Protein AF-A0A5Q8CGY0-F1 (afdb_monomer)

pLDDT: mean 96.52, std 2.24, range [85.88, 98.88]

Sequence (190 aa):
FYKGNGTMAVAPGAALMSPAFAQDAGEEPEIAGIYVIGDDGAPFRVGFTLSNEFSDHVTERVNYLFLAHSKLRNASFGPEILIGELPADIRGSSRIWRDGKVLWEKPFLSGEANMSHTIANLEHHHFKYSAFRQPGDVHVHMFGTATLSFADGVRTEEGDTFEIEAKDFGLPLRNPLEIEKPVKVAVKAL

Secondary structure (DSSP, 8-state):
----SSTTEE-TTSPEEEPTT-S--B--EEEEEEEEE-TTS-EEEEEEEEEEE-B-HHHHHH-GGGHHHHH-S-EEE-S--B-SPPPSSEEEEEEEEETTEEEEEEEEEESTTT-SS-HHHHHHHHHTSGGG--TT-EEEEE---S--GGGGT----TT-EEEEEETTSSSPEEEEEEEPPP----PPP-

Radius of gyration: 17.03 Å; Cα contacts (8 Å, |Δi|>4): 420; chains: 1; bounding box: 40×49×40 Å

Foldseek 3Di:
DDLDQCPQEDEFAEAWEDEQPAPAWKWFWFKKWKWAFAPVLDIDTQAIWIKTQTFRVVQCVVDVVCVNVRRNTHMYIDPDGDGDDDDQWWKKKKFKDDPNDTPDMDIWIDHVVPDPDHPVRQCCVQSVDSVNRHHGDMDIGTRGTPDMVVVVVDGDDQQMKIWMDIPSGPDIRIHGYHYDDDDDDDDDDD

Nearest PDB structures (foldseek):
  2q1d-assembly1_X  TM=8.591E-01  e=4.916E-12  Saccharolobus solfataricus P2
  3bqb-assembly1_A  TM=8.460E-01  e=9.162E-12  Saccharolobus solfataricus P2
  1wzo-assembly1_A  TM=6.980E-01  e=2.679E-08  Thermus thermophilus HB8
  1i7o-assembly3_C  TM=6.798E-01  e=1.307E-07  Escherichia coli
  5d2i-assembly2_B  TM=5.984E-01  e=3.612E-04  Pseudomonas putida

Solvent-accessible surface area (backbone atoms only — not comparable to full-atom values): 10768 Å² total; per-residue (Å²): 135,87,70,74,91,60,87,49,60,35,58,57,66,39,62,43,57,36,62,57,84,56,82,39,68,36,60,24,54,27,52,20,42,35,31,41,18,38,90,88,31,49,79,41,79,63,25,33,23,46,27,36,56,34,28,17,64,59,53,25,71,75,37,81,86,29,44,68,65,24,36,68,45,32,33,35,53,23,73,47,71,44,69,69,82,79,60,46,74,38,65,29,41,38,36,34,32,46,94,92,37,81,76,45,75,48,70,39,72,34,34,58,77,62,42,98,60,47,68,69,57,53,50,48,71,54,54,72,40,68,90,69,26,47,57,73,44,74,47,78,48,71,73,66,57,94,41,46,56,55,83,76,69,54,79,75,53,74,69,26,29,43,36,35,41,36,84,91,44,83,65,60,28,34,31,34,34,39,68,44,76,83,77,92,83,76,91,78,86,131

Structure (mmCIF, N/CA/C/O backbone):
data_AF-A0A5Q8CGY0-F1
#
_entry.id   AF-A0A5Q8CGY0-F1
#
loop_
_atom_site.group_PDB
_atom_site.id
_atom_site.type_symbol
_atom_site.label_atom_id
_atom_site.label_alt_id
_atom_site.label_comp_id
_atom_site.label_asym_id
_atom_site.label_entity_id
_atom_site.label_seq_id
_atom_site.pdbx_PDB_ins_code
_atom_site.Cartn_x
_atom_site.Cartn_y
_atom_site.Cartn_z
_atom_site.occupancy
_atom_site.B_iso_or_equiv
_atom_site.auth_seq_id
_atom_site.auth_comp_id
_atom_site.auth_asym_id
_atom_site.auth_atom_id
_atom_site.pdbx_PDB_model_num
ATOM 1 N N . PHE A 1 1 ? 10.023 -2.753 2.722 1.00 90.06 1 PHE A N 1
ATOM 2 C CA . PHE A 1 1 ? 9.998 -3.968 3.576 1.00 90.06 1 PHE A CA 1
ATOM 3 C C . PHE A 1 1 ? 9.196 -5.050 2.852 1.00 90.06 1 PHE A C 1
ATOM 5 O O . PHE A 1 1 ? 8.658 -4.760 1.793 1.00 90.06 1 PHE A O 1
ATOM 12 N N . TYR A 1 2 ? 9.137 -6.287 3.359 1.00 92.94 2 TYR A N 1
ATOM 13 C CA . TYR A 1 2 ? 8.275 -7.330 2.785 1.00 92.94 2 TYR A CA 1
ATOM 14 C C . TYR A 1 2 ? 6.937 -7.354 3.527 1.00 92.94 2 TYR A C 1
ATOM 16 O O . TYR A 1 2 ? 6.922 -7.635 4.723 1.00 92.94 2 TYR A O 1
ATOM 24 N N . LYS A 1 3 ? 5.839 -7.034 2.832 1.00 92.38 3 LYS A N 1
ATOM 25 C CA . LYS A 1 3 ? 4.487 -7.032 3.414 1.00 92.38 3 LYS A CA 1
ATOM 26 C C . LYS A 1 3 ? 3.956 -8.453 3.590 1.00 92.38 3 LYS A C 1
ATOM 28 O O . LYS A 1 3 ? 3.432 -8.781 4.644 1.00 92.38 3 LYS A O 1
ATOM 33 N N . GLY A 1 4 ? 4.112 -9.305 2.577 1.00 92.56 4 GLY A N 1
ATOM 34 C CA . GLY A 1 4 ? 3.614 -10.676 2.607 1.00 92.56 4 GLY A CA 1
ATOM 35 C C . GLY A 1 4 ? 3.617 -11.344 1.236 1.00 92.56 4 GLY A C 1
ATOM 36 O O . GLY A 1 4 ? 4.079 -10.779 0.249 1.00 92.56 4 GLY A O 1
ATOM 37 N N . ASN A 1 5 ? 3.070 -12.555 1.187 1.00 92.69 5 ASN A N 1
ATOM 38 C CA . ASN A 1 5 ? 3.022 -13.433 0.010 1.00 92.69 5 ASN A CA 1
ATOM 39 C C . ASN A 1 5 ? 1.687 -13.350 -0.756 1.00 92.69 5 ASN A C 1
ATOM 41 O O . ASN A 1 5 ? 1.322 -14.280 -1.466 1.00 92.69 5 ASN A O 1
ATOM 45 N N . GLY A 1 6 ? 0.926 -12.271 -0.559 1.00 92.94 6 GLY A N 1
ATOM 46 C CA . GLY A 1 6 ? -0.370 -12.056 -1.205 1.00 92.94 6 GLY A CA 1
ATOM 47 C C . GLY A 1 6 ? -1.581 -12.640 -0.471 1.00 92.94 6 GLY A C 1
ATOM 48 O O . GLY A 1 6 ? -2.691 -12.198 -0.741 1.00 92.94 6 GLY A O 1
ATOM 49 N N . THR A 1 7 ? -1.423 -13.531 0.520 1.00 94.69 7 THR A N 1
ATOM 50 C CA . THR A 1 7 ? -2.585 -14.082 1.261 1.00 94.69 7 THR A CA 1
ATOM 51 C C . THR A 1 7 ? -3.302 -13.054 2.138 1.00 94.69 7 THR A C 1
ATOM 53 O O . THR A 1 7 ? -4.395 -13.322 2.623 1.00 94.69 7 THR A O 1
ATOM 56 N N . MET A 1 8 ? -2.677 -11.897 2.364 1.00 94.06 8 MET A N 1
ATOM 57 C CA . MET A 1 8 ? -3.226 -10.769 3.124 1.00 94.06 8 MET A CA 1
ATOM 58 C C . MET A 1 8 ? -3.781 -9.660 2.211 1.00 94.06 8 MET A C 1
ATOM 60 O O . MET A 1 8 ? -4.161 -8.595 2.698 1.00 94.06 8 MET A O 1
ATOM 64 N N . ALA A 1 9 ? -3.797 -9.876 0.890 1.00 96.62 9 ALA A N 1
ATOM 65 C CA . ALA A 1 9 ? -4.410 -8.947 -0.049 1.00 96.62 9 ALA A CA 1
ATOM 66 C C . ALA A 1 9 ? -5.939 -9.007 0.068 1.00 96.62 9 ALA A C 1
ATOM 68 O O . ALA A 1 9 ? -6.539 -10.082 0.080 1.00 96.62 9 ALA A O 1
ATOM 69 N N . VAL A 1 10 ? -6.565 -7.839 0.134 1.00 97.81 10 VAL A N 1
ATOM 70 C CA . VAL A 1 10 ? -8.007 -7.652 0.271 1.00 97.81 10 VAL A CA 1
ATOM 71 C C . VAL A 1 10 ? -8.522 -6.923 -0.956 1.00 97.81 10 VAL A C 1
ATOM 73 O O . VAL A 1 10 ? -7.902 -5.979 -1.441 1.00 97.81 10 VAL A O 1
ATOM 76 N N . ALA A 1 11 ? -9.669 -7.366 -1.462 1.00 97.81 11 ALA A N 1
ATOM 77 C CA . ALA A 1 11 ? -10.310 -6.719 -2.594 1.00 97.81 11 ALA A CA 1
ATOM 78 C C . ALA A 1 11 ? -10.819 -5.310 -2.221 1.00 97.81 11 ALA A C 1
ATOM 80 O O . ALA A 1 11 ? -11.291 -5.103 -1.099 1.00 97.81 11 ALA A O 1
ATOM 81 N N . PRO A 1 12 ? -10.825 -4.354 -3.162 1.00 98.31 12 PRO A N 1
ATOM 82 C CA . PRO A 1 12 ? -11.567 -3.108 -3.009 1.00 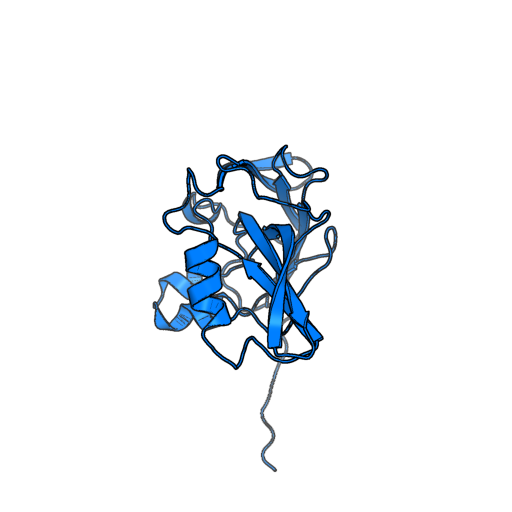98.31 12 PRO A CA 1
ATOM 83 C C . PRO A 1 12 ? -13.020 -3.373 -2.587 1.00 98.31 12 PRO A C 1
ATOM 85 O O . PRO A 1 12 ? -13.704 -4.225 -3.152 1.00 98.31 12 PRO A O 1
ATOM 88 N N . GLY A 1 13 ? -13.485 -2.650 -1.576 1.00 98.12 13 GLY A N 1
ATOM 89 C CA . GLY A 1 13 ? -14.812 -2.773 -0.974 1.00 98.12 13 GLY A CA 1
ATOM 90 C C . GLY A 1 13 ? -14.925 -3.840 0.118 1.00 98.12 13 GLY A C 1
ATOM 91 O O . GLY A 1 13 ? -15.872 -3.786 0.899 1.00 98.12 13 GLY A O 1
ATOM 92 N N . ALA A 1 14 ? -13.979 -4.778 0.216 1.00 98.31 14 ALA A N 1
ATOM 93 C CA . ALA A 1 14 ? -13.955 -5.780 1.281 1.00 98.31 14 ALA A CA 1
ATOM 94 C C . ALA A 1 14 ? -13.246 -5.257 2.540 1.00 98.31 14 ALA A C 1
ATOM 96 O O . ALA A 1 14 ? -12.432 -4.333 2.471 1.00 98.31 14 ALA A O 1
ATOM 97 N N . ALA A 1 15 ? -13.554 -5.844 3.696 1.00 97.88 15 ALA A N 1
ATOM 98 C CA . ALA A 1 15 ? -13.034 -5.380 4.975 1.00 97.88 15 ALA A CA 1
ATOM 99 C C . ALA A 1 15 ? -11.521 -5.599 5.131 1.00 97.88 15 ALA A C 1
ATOM 101 O O . ALA A 1 15 ? -10.993 -6.685 4.876 1.00 97.88 15 ALA A O 1
ATOM 102 N N . LEU A 1 16 ? -10.825 -4.562 5.600 1.00 97.81 16 LEU A N 1
ATOM 103 C CA . LEU A 1 16 ? -9.488 -4.691 6.165 1.00 97.81 16 LEU A CA 1
ATOM 104 C C . LEU A 1 16 ? -9.632 -5.200 7.600 1.00 97.81 16 LEU A C 1
ATOM 106 O O . LEU A 1 16 ? -10.207 -4.521 8.447 1.00 97.81 16 LEU A O 1
ATOM 110 N N . MET A 1 17 ? -9.110 -6.399 7.858 1.00 96.94 17 MET A N 1
ATOM 111 C CA . MET A 1 17 ? -9.159 -7.023 9.177 1.00 96.94 17 MET A CA 1
ATOM 112 C C . MET A 1 17 ? -7.976 -6.557 10.026 1.00 96.94 17 MET A C 1
ATOM 114 O O . MET A 1 17 ? -6.816 -6.795 9.677 1.00 96.94 17 MET A O 1
ATOM 118 N N . SER A 1 18 ? -8.266 -5.916 11.155 1.00 96.12 18 SER A N 1
ATOM 119 C CA . SER A 1 18 ? -7.273 -5.589 12.174 1.00 96.12 18 SER A CA 1
ATOM 120 C C . SER A 1 18 ? -7.091 -6.748 13.151 1.00 96.12 18 SER A C 1
ATOM 122 O O . SER A 1 18 ? -8.085 -7.206 13.724 1.00 96.12 18 SER A O 1
ATOM 124 N N . PRO A 1 19 ? -5.853 -7.212 13.405 1.00 95.38 19 PRO A N 1
ATOM 125 C CA . PRO A 1 19 ? -5.600 -8.193 14.451 1.00 95.38 19 PRO A CA 1
ATOM 126 C C . PRO A 1 19 ? -6.116 -7.707 15.809 1.00 95.38 19 PRO A C 1
ATOM 128 O O . PRO A 1 19 ? -5.890 -6.564 16.196 1.00 95.38 19 PRO A O 1
ATOM 131 N N . ALA A 1 20 ? -6.727 -8.598 16.592 1.00 95.25 20 ALA A N 1
ATOM 132 C CA . ALA A 1 20 ? -7.367 -8.242 17.867 1.00 95.25 20 ALA A CA 1
ATOM 133 C C . ALA A 1 20 ? -6.427 -7.601 18.914 1.00 95.25 20 ALA A C 1
ATOM 135 O O . ALA A 1 20 ? -6.882 -6.988 19.877 1.00 95.25 20 ALA A O 1
ATOM 136 N N . PHE A 1 21 ? -5.117 -7.815 18.771 1.00 93.94 21 PHE A N 1
ATOM 137 C CA . PHE A 1 21 ? -4.081 -7.274 19.653 1.00 93.94 21 PHE A CA 1
ATOM 138 C C . PHE A 1 21 ? -3.424 -5.998 19.107 1.00 93.94 21 PHE A C 1
ATOM 140 O O . PHE A 1 21 ? -2.555 -5.444 19.782 1.00 93.94 21 PHE A O 1
ATOM 147 N N . ALA A 1 22 ? -3.772 -5.571 17.889 1.00 95.25 22 ALA A N 1
ATOM 148 C CA . ALA A 1 22 ? -3.219 -4.365 17.293 1.00 95.25 22 ALA A CA 1
ATOM 149 C C . ALA A 1 22 ? -3.614 -3.143 18.130 1.00 95.25 22 ALA A C 1
ATOM 151 O O . ALA A 1 22 ? -4.728 -3.050 18.650 1.00 95.25 22 ALA A O 1
ATOM 152 N N . GLN A 1 23 ? -2.677 -2.213 18.283 1.00 94.44 23 GLN A N 1
ATOM 153 C CA . GLN A 1 23 ? -2.900 -0.984 19.049 1.00 94.44 23 GLN A CA 1
ATOM 154 C C . GLN A 1 23 ? -3.385 0.169 18.169 1.00 94.44 23 GLN A C 1
ATOM 156 O O . GLN A 1 23 ? -3.854 1.183 18.686 1.00 94.44 23 GLN A O 1
ATOM 161 N N . ASP A 1 24 ? -3.278 -0.007 16.857 1.00 94.50 24 ASP A N 1
ATOM 162 C CA . ASP A 1 24 ? -3.682 0.935 15.832 1.00 94.50 24 ASP A CA 1
ATOM 163 C C . ASP A 1 24 ? -4.036 0.196 14.532 1.00 94.50 24 ASP A C 1
ATOM 165 O O . ASP A 1 24 ? -3.641 -0.955 14.316 1.00 94.50 24 ASP A O 1
ATOM 169 N N . ALA A 1 25 ? -4.821 0.876 13.706 1.00 93.88 25 ALA A N 1
ATOM 170 C CA . ALA A 1 25 ? -5.415 0.398 12.471 1.00 93.88 25 ALA A CA 1
ATOM 171 C C . ALA A 1 25 ? -5.474 1.570 11.475 1.00 93.88 25 ALA A C 1
ATOM 173 O O . ALA A 1 25 ? -6.552 1.974 11.042 1.00 93.88 25 ALA A O 1
ATOM 174 N N . GLY A 1 26 ? -4.324 2.175 11.191 1.00 93.38 26 GLY A N 1
ATOM 175 C CA . GLY A 1 26 ? -4.224 3.357 10.342 1.00 93.38 26 GLY A CA 1
ATOM 176 C C . GLY A 1 26 ? -4.059 3.019 8.863 1.00 93.38 26 GLY A C 1
ATOM 177 O O . GLY A 1 26 ? -3.498 1.983 8.495 1.00 93.38 26 GLY A O 1
ATOM 178 N N . GLU A 1 27 ? -4.540 3.921 8.018 1.00 95.62 27 GLU A N 1
ATOM 179 C CA . GLU A 1 27 ? -4.361 3.890 6.573 1.00 95.62 27 GLU A CA 1
ATOM 180 C C . GLU A 1 27 ? -3.053 4.550 6.135 1.00 95.62 27 GLU A C 1
ATOM 182 O O . GLU A 1 27 ? -2.616 5.551 6.703 1.00 95.62 27 GLU A O 1
ATOM 187 N N . GLU A 1 28 ? -2.475 4.017 5.064 1.00 96.31 28 GLU A N 1
ATOM 188 C CA . GLU A 1 28 ? -1.331 4.604 4.370 1.00 96.31 28 GLU A CA 1
ATOM 189 C C . GLU A 1 28 ? -1.680 4.689 2.872 1.00 96.31 28 GLU A C 1
ATOM 191 O O . GLU A 1 28 ? -1.541 3.698 2.149 1.00 96.31 28 GLU A O 1
ATOM 196 N N . PRO A 1 29 ? -2.232 5.828 2.398 1.00 96.81 29 PRO A N 1
ATOM 197 C CA . PRO A 1 29 ? -2.536 6.073 0.992 1.00 96.81 29 PRO A CA 1
ATOM 198 C C . PRO A 1 29 ? -1.284 6.122 0.129 1.00 96.81 29 PRO A C 1
ATOM 200 O O . PRO A 1 29 ? -0.417 6.975 0.315 1.00 96.81 29 PRO A O 1
ATOM 203 N N . GLU A 1 30 ? -1.230 5.254 -0.875 1.00 96.12 30 GLU A N 1
ATOM 204 C CA . GLU A 1 30 ? -0.069 5.127 -1.746 1.00 96.12 30 GLU A CA 1
ATOM 205 C C . GLU A 1 30 ? -0.441 4.859 -3.204 1.00 96.12 30 GLU A C 1
ATOM 207 O O . GLU A 1 30 ? -1.561 4.461 -3.534 1.00 96.12 30 GLU A O 1
ATOM 212 N N . ILE A 1 31 ? 0.558 5.027 -4.071 1.00 98.25 31 ILE A N 1
ATOM 213 C CA . ILE A 1 31 ? 0.582 4.393 -5.386 1.00 98.25 31 ILE A CA 1
ATOM 214 C C . ILE A 1 31 ? 1.393 3.105 -5.278 1.00 98.25 31 ILE A C 1
ATOM 216 O O . ILE A 1 31 ? 2.486 3.102 -4.708 1.00 98.25 31 ILE A O 1
ATOM 220 N N . ALA A 1 32 ? 0.887 2.035 -5.884 1.00 98.44 32 ALA A N 1
ATOM 221 C CA . ALA A 1 32 ? 1.613 0.788 -6.047 1.00 98.44 32 ALA A CA 1
ATOM 222 C C . ALA A 1 32 ? 1.832 0.454 -7.525 1.00 98.44 32 ALA A C 1
ATOM 224 O O . ALA A 1 32 ? 0.942 0.632 -8.357 1.00 98.44 32 ALA A O 1
ATOM 225 N N . GLY A 1 33 ? 3.010 -0.075 -7.852 1.00 98.56 33 GLY A N 1
ATOM 226 C CA . GLY A 1 33 ? 3.269 -0.713 -9.141 1.00 98.56 33 GLY A CA 1
ATOM 227 C C . GLY A 1 33 ? 2.829 -2.178 -9.139 1.00 98.56 33 GLY A C 1
ATOM 228 O O . GLY A 1 33 ? 3.039 -2.885 -8.151 1.00 98.56 33 GLY A O 1
ATOM 229 N N . ILE A 1 34 ? 2.261 -2.638 -10.253 1.00 98.69 34 ILE A N 1
ATOM 230 C CA . ILE A 1 34 ? 1.885 -4.035 -10.494 1.00 98.69 34 ILE A CA 1
ATOM 231 C C . ILE A 1 34 ? 2.851 -4.639 -11.505 1.00 98.69 34 ILE A C 1
ATOM 233 O O . ILE A 1 34 ? 3.048 -4.079 -12.586 1.00 98.69 34 ILE A O 1
ATOM 237 N N . TYR A 1 35 ? 3.426 -5.792 -11.174 1.00 98.69 35 TYR A N 1
ATOM 238 C CA . TYR A 1 35 ? 4.423 -6.459 -12.006 1.00 98.69 35 TYR A CA 1
ATOM 239 C C . TYR A 1 35 ? 4.136 -7.949 -12.133 1.00 98.69 35 TYR A C 1
ATOM 241 O O . TYR A 1 35 ? 3.633 -8.565 -11.196 1.00 98.69 35 TYR A O 1
ATOM 249 N N . VAL A 1 36 ? 4.525 -8.526 -13.266 1.00 98.69 36 VAL A N 1
ATOM 250 C CA . VAL A 1 36 ? 4.560 -9.973 -13.502 1.00 98.69 36 VAL A CA 1
ATOM 251 C C . VAL A 1 36 ? 5.989 -10.363 -13.845 1.00 98.69 36 VAL A C 1
ATOM 253 O O . VAL A 1 36 ? 6.652 -9.663 -14.611 1.00 98.69 36 VAL A O 1
ATOM 256 N N . ILE A 1 37 ? 6.474 -11.467 -13.288 1.00 98.75 37 ILE A N 1
ATOM 257 C CA . ILE A 1 37 ? 7.789 -12.007 -13.623 1.00 98.75 37 ILE A CA 1
ATOM 258 C C . ILE A 1 37 ? 7.654 -13.034 -14.748 1.00 98.75 37 ILE A C 1
ATOM 260 O O . ILE A 1 37 ? 6.920 -14.014 -14.616 1.00 98.75 37 ILE A O 1
ATOM 264 N N . GLY A 1 38 ? 8.368 -12.813 -15.852 1.00 98.56 38 GLY A N 1
ATOM 265 C CA . GLY A 1 38 ? 8.389 -13.727 -16.992 1.00 98.56 38 GLY A CA 1
ATOM 266 C C . GLY A 1 38 ? 9.141 -15.030 -16.720 1.00 98.56 38 GLY A C 1
ATOM 267 O O . GLY A 1 38 ? 9.862 -15.165 -15.731 1.00 98.56 38 GLY A O 1
ATOM 268 N N . ASP A 1 39 ? 9.011 -15.981 -17.646 1.00 98.31 39 ASP A N 1
ATOM 269 C CA . ASP A 1 39 ? 9.640 -17.308 -17.555 1.00 98.31 39 ASP A CA 1
ATOM 270 C C . ASP A 1 39 ? 11.178 -17.261 -17.472 1.00 98.31 39 ASP A C 1
ATOM 272 O O . ASP A 1 39 ? 11.812 -18.177 -16.951 1.00 98.31 39 ASP A O 1
ATOM 276 N N . ASP A 1 40 ? 11.785 -16.176 -17.955 1.00 97.88 40 ASP A N 1
ATOM 277 C CA . ASP A 1 40 ? 13.223 -15.899 -17.904 1.00 97.88 40 ASP A CA 1
ATOM 278 C C . ASP A 1 40 ? 13.660 -15.111 -16.650 1.00 97.88 40 ASP A C 1
ATOM 280 O O . ASP A 1 40 ? 14.840 -14.783 -16.491 1.00 97.88 40 ASP A O 1
ATOM 284 N N . GLY A 1 41 ? 12.725 -14.806 -15.745 1.00 98.31 41 GLY A N 1
ATOM 285 C CA . GLY A 1 41 ? 12.956 -14.005 -14.545 1.00 98.31 41 GLY A CA 1
ATOM 286 C C . GLY A 1 41 ? 12.978 -12.491 -14.788 1.00 98.31 41 GLY A C 1
ATOM 287 O O . GLY A 1 41 ? 13.355 -11.741 -13.881 1.00 98.31 41 GLY A O 1
ATOM 288 N N . ALA A 1 42 ? 12.616 -12.006 -15.981 1.00 98.50 42 ALA A N 1
ATOM 289 C CA . ALA A 1 42 ? 12.503 -10.575 -16.240 1.00 98.50 42 ALA A CA 1
ATOM 290 C C . ALA A 1 42 ? 11.234 -9.992 -15.578 1.00 98.50 42 ALA A C 1
ATOM 292 O O . ALA A 1 42 ? 10.147 -10.548 -15.748 1.00 98.50 42 ALA A O 1
ATOM 293 N N . PRO A 1 43 ? 11.331 -8.877 -14.827 1.00 98.56 43 PRO A N 1
ATOM 294 C CA . PRO A 1 43 ? 10.158 -8.187 -14.304 1.00 98.56 43 PRO A CA 1
ATOM 295 C C . PRO A 1 43 ? 9.498 -7.329 -15.391 1.00 98.56 43 PRO A C 1
ATOM 297 O O . PRO A 1 43 ? 10.146 -6.491 -16.015 1.00 98.56 43 PRO A O 1
ATOM 300 N N . PHE A 1 44 ? 8.189 -7.491 -15.569 1.00 98.50 44 PHE A N 1
ATOM 301 C CA . PHE A 1 44 ? 7.367 -6.685 -16.468 1.00 98.50 44 PHE A CA 1
ATOM 302 C C . PHE A 1 44 ? 6.388 -5.852 -15.656 1.00 98.50 44 PHE A C 1
ATOM 304 O O . PHE A 1 44 ? 5.542 -6.401 -14.950 1.00 98.50 44 PHE A O 1
ATOM 311 N N . ARG A 1 45 ? 6.472 -4.525 -15.768 1.00 98.62 45 ARG A N 1
ATOM 312 C CA . ARG A 1 45 ? 5.478 -3.628 -15.175 1.00 98.62 45 ARG A CA 1
ATOM 313 C C . ARG A 1 45 ? 4.197 -3.667 -16.004 1.00 98.62 45 ARG A C 1
ATOM 315 O O . ARG A 1 45 ? 4.208 -3.320 -17.180 1.00 98.62 45 ARG A O 1
ATOM 322 N N . VAL A 1 46 ? 3.101 -4.072 -15.373 1.00 98.50 46 VAL A N 1
ATOM 323 C CA . VAL A 1 46 ? 1.754 -4.042 -15.956 1.00 98.50 46 VAL A CA 1
ATOM 324 C C . VAL A 1 46 ? 1.196 -2.622 -15.905 1.00 98.50 46 VAL A C 1
ATOM 326 O O . VAL A 1 46 ? 0.627 -2.143 -16.881 1.00 98.50 46 VAL A O 1
ATOM 329 N N . GLY A 1 47 ? 1.380 -1.939 -14.776 1.00 98.62 47 GLY A N 1
ATOM 330 C CA . GLY A 1 47 ? 0.857 -0.597 -14.559 1.00 98.62 47 GLY A CA 1
ATOM 331 C C . GLY A 1 47 ? 0.904 -0.195 -13.092 1.00 98.62 47 GLY A C 1
ATOM 332 O O . GLY A 1 47 ? 1.675 -0.754 -12.309 1.00 98.62 47 GLY A O 1
ATOM 333 N N . PHE A 1 48 ? 0.058 0.762 -12.730 1.00 98.88 48 PHE A N 1
ATOM 334 C CA . PHE A 1 48 ? 0.001 1.360 -11.400 1.00 98.88 48 PHE A CA 1
ATOM 335 C C . PHE A 1 48 ? -1.417 1.363 -10.848 1.00 98.88 48 PHE A C 1
ATOM 337 O O . PHE A 1 48 ? -2.381 1.366 -11.604 1.00 98.88 48 PHE A O 1
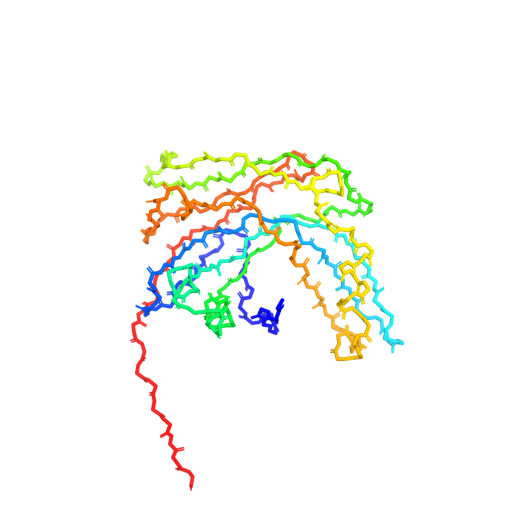ATOM 344 N N . THR A 1 49 ? -1.559 1.406 -9.532 1.00 98.75 49 THR A N 1
ATOM 345 C CA . THR A 1 49 ? -2.860 1.451 -8.860 1.00 98.75 49 THR A CA 1
ATOM 346 C C . THR A 1 49 ? -2.793 2.292 -7.592 1.00 98.75 49 THR A C 1
ATOM 348 O O . THR A 1 49 ? -1.720 2.451 -7.011 1.00 98.75 49 THR A O 1
ATOM 351 N N . LEU A 1 50 ? -3.948 2.768 -7.121 1.00 98.69 50 LEU A N 1
ATOM 352 C CA . LEU A 1 50 ? -4.103 3.184 -5.729 1.00 98.69 50 LEU A CA 1
ATOM 353 C C . LEU A 1 50 ? -3.917 1.975 -4.807 1.00 98.69 50 LEU A C 1
ATOM 355 O O . LEU A 1 50 ? -4.286 0.847 -5.163 1.00 98.69 50 LEU A O 1
ATOM 359 N N . SER A 1 51 ? -3.375 2.217 -3.620 1.00 98.06 51 SER A N 1
ATOM 360 C CA . SER A 1 51 ? -3.209 1.202 -2.587 1.00 98.06 51 SER A CA 1
ATOM 361 C C . SER A 1 51 ? -3.332 1.779 -1.183 1.00 98.06 51 SER A C 1
ATOM 363 O O . SER A 1 51 ? -3.013 2.943 -0.955 1.00 98.06 51 SER A O 1
ATOM 365 N N . ASN A 1 52 ? -3.761 0.934 -0.251 1.00 97.50 52 ASN A N 1
ATOM 366 C CA . ASN A 1 52 ? -3.777 1.198 1.180 1.00 97.50 52 ASN A CA 1
ATOM 367 C C . ASN A 1 52 ? -2.873 0.191 1.900 1.00 97.50 52 ASN A C 1
ATOM 369 O O . ASN A 1 52 ? -3.153 -1.017 1.898 1.00 97.50 52 ASN A O 1
ATOM 373 N N . GLU A 1 53 ? -1.806 0.690 2.519 1.00 93.44 53 GLU A N 1
ATOM 374 C CA . GLU A 1 53 ? -0.872 -0.100 3.318 1.00 93.44 53 GLU A CA 1
ATOM 375 C C . GLU A 1 53 ? -1.240 -0.030 4.814 1.00 93.44 53 GLU A C 1
ATOM 377 O O . GLU A 1 53 ? -0.736 0.755 5.606 1.00 93.44 53 GLU A O 1
ATOM 382 N N . PHE A 1 54 ? -2.191 -0.873 5.210 1.00 90.12 54 PHE A N 1
ATOM 383 C CA . PHE A 1 54 ? -2.776 -0.838 6.550 1.00 90.12 54 PHE A CA 1
ATOM 384 C C . PHE A 1 54 ? -1.777 -1.227 7.657 1.00 90.12 54 PHE A C 1
ATOM 386 O O . PHE A 1 54 ? -1.137 -2.288 7.583 1.00 90.12 54 PHE A O 1
ATOM 393 N N . SER A 1 55 ? -1.685 -0.386 8.693 1.00 93.81 55 SER A N 1
ATOM 394 C CA . SER A 1 55 ? -0.546 -0.350 9.620 1.00 93.81 55 SER A CA 1
ATOM 395 C C . SER A 1 55 ? -0.929 -0.093 11.079 1.00 93.81 55 SER A C 1
ATOM 397 O O . SER A 1 55 ? -1.937 0.539 11.381 1.00 93.81 55 SER A O 1
ATOM 399 N N . ASP A 1 56 ? -0.090 -0.578 12.000 1.00 95.69 56 ASP A N 1
ATOM 400 C CA . ASP A 1 56 ? -0.164 -0.258 13.434 1.00 95.69 56 ASP A CA 1
ATOM 401 C C . ASP A 1 56 ? 1.001 0.640 13.834 1.00 95.69 56 ASP A C 1
ATOM 403 O O . ASP A 1 56 ? 2.083 0.191 14.239 1.00 95.69 56 ASP A O 1
ATOM 407 N N . HIS A 1 57 ? 0.767 1.937 13.706 1.00 94.88 57 HIS A N 1
ATOM 408 C CA . HIS A 1 57 ? 1.791 2.944 13.917 1.00 94.88 57 HIS A CA 1
ATOM 409 C C . HIS A 1 57 ? 2.174 3.083 15.394 1.00 94.88 57 HIS A C 1
ATOM 411 O O . HIS A 1 57 ? 3.286 3.512 15.713 1.00 94.88 57 HIS A O 1
ATOM 417 N N . VAL A 1 58 ? 1.276 2.712 16.314 1.00 95.75 58 VAL A N 1
ATOM 418 C CA . VAL A 1 58 ? 1.571 2.694 17.752 1.00 95.75 58 VAL A CA 1
ATOM 419 C C . VAL A 1 58 ? 2.646 1.655 18.038 1.00 95.75 58 VAL A C 1
ATOM 421 O O . VAL A 1 58 ? 3.666 1.990 18.638 1.00 95.75 58 VAL A O 1
ATOM 424 N N . THR A 1 59 ? 2.460 0.425 17.556 1.00 95.75 59 THR A N 1
ATOM 425 C CA . THR A 1 59 ? 3.446 -0.655 17.679 1.00 95.75 59 THR A CA 1
ATOM 426 C C . THR A 1 59 ? 4.765 -0.284 17.001 1.00 95.75 59 THR A C 1
ATOM 428 O O . THR A 1 59 ? 5.829 -0.500 17.580 1.00 95.75 59 THR A O 1
ATOM 431 N N . GLU A 1 60 ? 4.718 0.324 15.814 1.00 94.06 60 GLU A N 1
ATOM 432 C CA . GLU A 1 60 ? 5.920 0.756 15.092 1.00 94.06 60 GLU A CA 1
ATOM 433 C C . GLU A 1 60 ? 6.750 1.786 15.872 1.00 94.06 60 GLU A C 1
ATOM 435 O O . GLU A 1 60 ? 7.973 1.664 15.974 1.00 94.06 60 GLU A O 1
ATOM 440 N N . ARG A 1 61 ? 6.094 2.783 16.482 1.00 94.06 61 ARG A N 1
ATOM 441 C CA . ARG A 1 61 ? 6.766 3.856 17.233 1.00 94.06 61 ARG A CA 1
ATOM 442 C C . ARG A 1 61 ? 7.480 3.380 18.494 1.00 94.06 61 ARG A C 1
ATOM 444 O O . ARG A 1 61 ? 8.347 4.099 18.988 1.00 94.06 61 ARG A O 1
ATOM 451 N N . VAL A 1 62 ? 7.143 2.202 19.022 1.00 95.44 62 VAL A N 1
ATOM 452 C CA . VAL A 1 62 ? 7.824 1.649 20.202 1.00 95.44 62 VAL A CA 1
ATOM 453 C C . VAL A 1 62 ? 9.305 1.410 19.908 1.00 95.44 62 VAL A C 1
ATOM 455 O O . VAL A 1 62 ? 10.161 1.714 20.740 1.00 95.44 62 VAL A O 1
ATOM 458 N N . ASN A 1 63 ? 9.622 0.843 18.741 1.00 93.69 63 ASN A N 1
ATOM 459 C CA . ASN A 1 63 ? 10.989 0.537 18.341 1.00 93.69 63 ASN A CA 1
ATOM 460 C C . ASN A 1 63 ? 11.065 0.275 16.832 1.00 93.69 63 ASN A C 1
ATOM 462 O O . ASN A 1 63 ? 10.237 -0.454 16.297 1.00 93.69 63 ASN A O 1
ATOM 466 N N . TYR A 1 64 ? 12.120 0.747 16.164 1.00 91.56 64 TYR A N 1
ATOM 467 C CA . TYR A 1 64 ? 12.327 0.499 14.730 1.00 91.56 64 TYR A CA 1
ATOM 468 C C . TYR A 1 64 ? 12.343 -1.000 14.353 1.00 91.56 64 TYR A C 1
ATOM 470 O O . TYR A 1 64 ? 11.976 -1.361 13.237 1.00 91.56 64 TYR A O 1
ATOM 478 N N . LEU A 1 65 ? 12.725 -1.891 15.278 1.00 94.88 65 LEU A N 1
ATOM 479 C CA . LEU A 1 65 ? 12.687 -3.346 15.080 1.00 94.88 65 LEU A CA 1
ATOM 480 C C . LEU A 1 65 ? 11.261 -3.906 14.968 1.00 94.88 65 LEU A C 1
ATOM 482 O O . LEU A 1 65 ? 11.081 -5.031 14.504 1.00 94.88 65 LEU A O 1
ATOM 486 N N . PHE A 1 66 ? 10.248 -3.145 15.381 1.00 95.19 66 PHE A N 1
ATOM 487 C CA . PHE A 1 66 ? 8.848 -3.547 15.293 1.00 95.19 66 PHE A CA 1
ATOM 488 C C . PHE A 1 66 ? 8.204 -3.193 13.957 1.00 95.19 66 PHE A C 1
ATOM 490 O O . PHE A 1 66 ? 7.074 -3.614 13.746 1.00 95.19 66 PHE A O 1
ATOM 497 N N . LEU A 1 67 ? 8.919 -2.550 13.023 1.00 94.38 67 LEU A N 1
ATOM 498 C CA . LEU A 1 67 ? 8.411 -2.259 11.677 1.00 94.38 67 LEU A CA 1
ATOM 499 C C . LEU A 1 67 ? 7.850 -3.511 10.988 1.00 94.38 67 LEU A C 1
ATOM 501 O O . LEU A 1 67 ? 6.741 -3.512 10.475 1.00 94.38 67 LEU A O 1
ATOM 505 N N . ALA A 1 68 ? 8.589 -4.623 10.990 1.00 93.62 68 ALA A N 1
ATOM 506 C CA . ALA A 1 68 ? 8.078 -5.841 10.362 1.00 93.62 68 ALA A CA 1
ATOM 507 C C . ALA A 1 68 ? 6.780 -6.310 11.040 1.00 93.62 68 ALA A C 1
ATOM 509 O O . ALA A 1 68 ? 5.840 -6.711 10.365 1.00 93.62 68 ALA A O 1
ATOM 510 N N . HIS A 1 69 ? 6.707 -6.210 12.370 1.00 92.19 69 HIS A N 1
ATOM 511 C CA . HIS A 1 69 ? 5.538 -6.624 13.134 1.00 92.19 69 HIS A CA 1
ATOM 512 C C . HIS A 1 69 ? 4.341 -5.681 12.956 1.00 92.19 69 HIS A C 1
ATOM 514 O O . HIS A 1 69 ? 3.222 -6.179 12.864 1.00 92.19 69 HIS A O 1
ATOM 520 N N . SER A 1 70 ? 4.546 -4.361 12.859 1.00 94.38 70 SER A N 1
ATOM 521 C CA . SER A 1 70 ? 3.491 -3.360 12.624 1.00 94.38 70 SER A CA 1
ATOM 522 C C . SER A 1 70 ? 2.876 -3.461 11.232 1.00 94.38 70 SER A C 1
ATOM 524 O O . SER A 1 70 ? 1.733 -3.053 11.043 1.00 94.38 70 SER A O 1
ATOM 526 N N . LYS A 1 71 ? 3.591 -4.070 10.282 1.00 94.06 71 LYS A N 1
ATOM 527 C CA . LYS A 1 71 ? 3.150 -4.233 8.895 1.00 94.06 71 LYS A CA 1
ATOM 528 C C . LYS A 1 71 ? 2.501 -5.594 8.604 1.00 94.06 71 LYS A C 1
ATOM 530 O O . LYS A 1 71 ? 1.874 -5.727 7.560 1.00 94.06 71 LYS A O 1
ATOM 535 N N . LEU A 1 72 ? 2.559 -6.593 9.500 1.00 93.19 72 LEU A N 1
ATOM 536 C CA . LEU A 1 72 ? 1.874 -7.899 9.327 1.00 93.19 72 LEU A CA 1
ATOM 537 C C . LEU A 1 72 ? 0.348 -7.783 9.491 1.00 93.19 72 LEU A C 1
ATOM 539 O O . LEU A 1 72 ? -0.215 -8.162 10.516 1.00 93.19 72 LEU A O 1
ATOM 543 N N . ARG A 1 73 ? -0.290 -7.203 8.481 1.00 93.44 73 ARG A N 1
ATOM 544 C CA . ARG A 1 73 ? -1.690 -6.775 8.408 1.00 93.44 73 ARG A CA 1
ATOM 545 C C . ARG A 1 73 ? -2.145 -6.827 6.950 1.00 93.44 73 ARG A C 1
ATOM 547 O O . ARG A 1 73 ? -1.313 -6.957 6.048 1.00 93.44 73 ARG A O 1
ATOM 554 N N . ASN A 1 74 ? -3.447 -6.696 6.720 1.00 96.06 74 ASN A N 1
ATOM 555 C CA . ASN A 1 74 ? -4.007 -6.696 5.372 1.00 96.06 74 ASN A CA 1
ATOM 556 C C . ASN A 1 74 ? -3.466 -5.539 4.513 1.00 96.06 74 ASN A C 1
ATOM 558 O O . ASN A 1 74 ? -2.888 -4.574 5.009 1.00 96.06 74 ASN A O 1
ATOM 562 N N . ALA A 1 75 ? -3.634 -5.655 3.202 1.00 96.75 75 ALA A N 1
ATOM 563 C CA . ALA A 1 75 ? -3.360 -4.600 2.235 1.00 96.75 75 ALA A CA 1
ATOM 564 C C . ALA A 1 75 ? -4.446 -4.625 1.164 1.00 96.75 75 ALA A C 1
ATOM 566 O O . ALA A 1 75 ? -4.908 -5.700 0.790 1.00 96.75 75 ALA A O 1
ATOM 567 N N . SER A 1 76 ? -4.830 -3.463 0.650 1.00 98.25 76 SER A N 1
ATOM 568 C CA . SER A 1 76 ? -5.800 -3.358 -0.441 1.00 98.25 76 SER A CA 1
ATOM 569 C C . SER A 1 76 ? -5.232 -2.488 -1.550 1.00 98.25 76 SER A C 1
ATOM 571 O O . SER A 1 76 ? -4.461 -1.565 -1.293 1.00 98.25 76 SER A O 1
ATOM 573 N N . PHE A 1 77 ? -5.570 -2.806 -2.790 1.00 98.19 77 PHE A N 1
ATOM 574 C CA . PHE A 1 77 ? -5.117 -2.086 -3.971 1.00 98.19 77 PHE A CA 1
ATOM 575 C C . PHE A 1 77 ? -6.106 -2.302 -5.113 1.00 98.19 77 PHE A C 1
ATOM 577 O O . PHE A 1 77 ? -6.815 -3.307 -5.168 1.00 98.19 77 PHE A O 1
ATOM 584 N N . GLY A 1 78 ? -6.165 -1.337 -6.016 1.00 98.00 78 GLY A N 1
ATOM 585 C CA . GLY A 1 78 ? -7.170 -1.244 -7.068 1.00 98.00 78 GLY A CA 1
A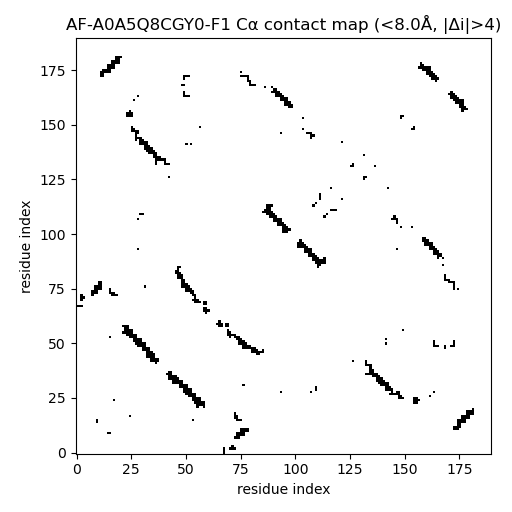TOM 586 C C . GLY A 1 78 ? -8.018 0.014 -6.870 1.00 98.00 78 GLY A C 1
ATOM 587 O O . GLY A 1 78 ? -7.546 0.978 -6.270 1.00 98.00 78 GLY A O 1
ATOM 588 N N . PRO A 1 79 ? -9.279 0.021 -7.328 1.00 97.69 79 PRO A N 1
ATOM 589 C CA . PRO A 1 79 ? -9.940 -1.033 -8.105 1.00 97.69 79 PRO A CA 1
ATOM 590 C C . PRO A 1 79 ? -9.482 -1.122 -9.561 1.00 97.69 79 PRO A C 1
ATOM 592 O O . PRO A 1 79 ? -9.794 -2.099 -10.236 1.00 97.69 79 PRO A O 1
ATOM 595 N N . GLU A 1 80 ? -8.732 -0.135 -10.037 1.00 98.19 80 GLU A N 1
ATOM 596 C CA . GLU A 1 80 ? -8.317 -0.035 -11.430 1.00 98.19 80 GLU A CA 1
ATOM 597 C C . GLU A 1 80 ? -6.799 0.044 -11.553 1.00 98.19 80 GLU A C 1
ATOM 599 O O . GLU A 1 80 ? -6.109 0.533 -10.659 1.00 98.19 80 GLU A O 1
ATOM 604 N N . ILE A 1 81 ? -6.288 -0.429 -12.690 1.00 98.44 81 ILE A N 1
ATOM 605 C CA . ILE A 1 81 ? -4.871 -0.354 -13.030 1.00 98.44 81 ILE A CA 1
ATOM 606 C C . ILE A 1 81 ? -4.704 0.678 -14.142 1.00 98.44 81 ILE A C 1
ATOM 608 O O . ILE A 1 81 ? -5.220 0.510 -15.247 1.00 98.44 81 ILE A O 1
ATOM 612 N N . LEU A 1 82 ? -3.941 1.725 -13.855 1.00 98.44 82 LEU A N 1
ATOM 613 C CA . LEU A 1 82 ? -3.444 2.663 -14.846 1.00 98.44 82 LEU A CA 1
ATOM 614 C C . LEU A 1 82 ? -2.327 1.993 -15.654 1.00 98.44 82 LEU A C 1
ATOM 616 O O . LEU A 1 82 ? -1.260 1.689 -15.119 1.00 98.44 82 LEU A O 1
ATOM 620 N N . ILE A 1 83 ? -2.573 1.760 -16.942 1.00 97.94 83 ILE A N 1
ATOM 621 C CA . ILE A 1 83 ? -1.592 1.186 -17.871 1.00 97.94 83 ILE A CA 1
ATOM 622 C C . ILE A 1 83 ? -0.736 2.300 -18.483 1.00 97.94 83 ILE A C 1
ATOM 624 O O . ILE A 1 83 ? -1.247 3.362 -18.836 1.00 97.94 83 ILE A O 1
ATOM 628 N N . GLY A 1 84 ? 0.555 2.023 -18.677 1.00 95.75 84 GLY A N 1
ATOM 629 C CA . GLY A 1 84 ? 1.519 2.963 -19.248 1.00 95.75 84 GLY A CA 1
ATOM 630 C C . GLY A 1 84 ? 2.359 3.657 -18.179 1.00 95.75 84 GLY A C 1
ATOM 631 O O . GLY A 1 84 ? 2.667 3.067 -17.143 1.00 95.75 84 GLY A O 1
ATOM 632 N N . GLU A 1 85 ? 2.767 4.893 -18.456 1.00 96.31 85 GLU A N 1
ATOM 633 C CA . GLU A 1 85 ? 3.594 5.677 -17.539 1.00 96.31 85 GLU A CA 1
ATOM 634 C C . GLU A 1 85 ? 2.759 6.338 -16.440 1.00 96.31 85 GLU A C 1
ATOM 636 O O . GLU A 1 85 ? 1.658 6.835 -16.683 1.00 96.31 85 GLU A O 1
ATOM 641 N N . LEU A 1 86 ? 3.319 6.378 -15.230 1.00 97.88 86 LEU A N 1
ATOM 642 C CA . LEU A 1 86 ? 2.730 7.100 -14.109 1.00 97.88 86 LEU A CA 1
ATOM 643 C C . LEU A 1 86 ? 2.890 8.616 -14.330 1.00 97.88 86 LEU A C 1
ATOM 645 O O . LEU A 1 86 ? 4.002 9.063 -14.628 1.00 97.88 86 LEU A O 1
ATOM 649 N N . PRO A 1 87 ? 1.839 9.436 -14.145 1.00 97.88 87 PRO A N 1
ATOM 650 C CA . PRO A 1 87 ? 1.981 10.885 -14.143 1.00 97.88 87 PRO A CA 1
ATOM 651 C C . PRO A 1 87 ? 3.015 11.355 -13.115 1.00 97.88 87 PRO A C 1
ATOM 653 O O . PRO A 1 87 ? 3.064 10.871 -11.984 1.00 97.88 87 PRO A O 1
ATOM 656 N N . ALA A 1 88 ? 3.835 12.333 -13.502 1.00 97.75 88 ALA A N 1
ATOM 657 C CA . ALA A 1 88 ? 4.891 12.845 -12.634 1.00 97.75 88 ALA A CA 1
ATOM 658 C C . ALA A 1 88 ? 4.346 13.585 -11.397 1.00 97.75 88 ALA A C 1
ATOM 660 O O . ALA A 1 88 ? 4.979 13.536 -10.349 1.00 97.75 88 ALA A O 1
ATOM 661 N N . ASP A 1 89 ? 3.189 14.246 -11.500 1.00 97.94 89 ASP A N 1
ATOM 662 C CA . ASP A 1 89 ? 2.500 14.907 -10.382 1.00 97.94 89 ASP A CA 1
ATOM 663 C C . ASP A 1 89 ? 1.117 14.280 -10.199 1.00 97.94 89 ASP A C 1
ATOM 665 O O . ASP A 1 89 ? 0.223 14.500 -11.017 1.00 97.94 89 ASP A O 1
ATOM 669 N N . ILE A 1 90 ? 0.950 13.508 -9.127 1.00 97.94 90 ILE A N 1
ATOM 670 C CA . ILE A 1 90 ? -0.329 12.922 -8.727 1.00 97.94 90 ILE A CA 1
ATOM 671 C C . ILE A 1 90 ? -0.809 13.626 -7.472 1.00 97.94 90 ILE A C 1
ATOM 673 O O . ILE A 1 90 ? -0.078 13.760 -6.487 1.00 97.94 90 ILE A O 1
ATOM 677 N N . ARG A 1 91 ? -2.076 14.032 -7.503 1.00 97.56 91 ARG A N 1
ATOM 678 C CA . ARG A 1 91 ? -2.750 14.705 -6.395 1.00 97.56 91 ARG A CA 1
ATOM 679 C C . ARG A 1 91 ? -4.012 13.941 -6.056 1.00 97.56 91 ARG A C 1
ATOM 681 O O . ARG A 1 91 ? -4.912 13.841 -6.891 1.00 97.56 91 ARG A O 1
ATOM 688 N N . GLY A 1 92 ? -4.065 13.435 -4.835 1.00 97.19 92 GLY A N 1
ATOM 689 C CA . GLY A 1 92 ? -5.198 12.681 -4.332 1.00 97.19 92 GLY A CA 1
ATOM 690 C C . GLY A 1 92 ? -5.664 13.144 -2.962 1.00 97.19 92 GLY A C 1
ATOM 691 O O . GLY A 1 92 ? -5.123 14.093 -2.388 1.00 97.19 92 GLY A O 1
ATOM 692 N N . SER A 1 93 ? -6.677 12.459 -2.448 1.00 98.00 93 SER A N 1
ATOM 693 C CA . SER A 1 93 ? -7.211 12.640 -1.102 1.00 98.00 93 SER A CA 1
ATOM 694 C C . SER A 1 93 ? -7.302 11.294 -0.393 1.00 98.00 93 SER A C 1
ATOM 696 O O . SER A 1 93 ? -7.630 10.281 -1.014 1.00 98.00 93 SER A O 1
ATOM 698 N N . SER A 1 94 ? -6.992 11.299 0.900 1.00 98.12 94 SER A N 1
ATOM 699 C CA . SER A 1 94 ? -7.283 10.209 1.825 1.00 98.12 94 SER A CA 1
ATOM 700 C C . SER A 1 94 ? -8.380 10.670 2.770 1.00 98.12 94 SER A C 1
ATOM 702 O O . SER A 1 94 ? -8.303 11.779 3.308 1.00 98.12 94 SER A O 1
ATOM 704 N N . ARG A 1 95 ? -9.404 9.840 2.961 1.00 98.31 95 ARG A N 1
ATOM 705 C CA . ARG A 1 95 ? -10.541 10.122 3.837 1.00 98.31 95 ARG A CA 1
ATOM 706 C C . ARG A 1 95 ? -10.851 8.937 4.730 1.00 98.31 95 ARG A C 1
ATOM 708 O O . ARG A 1 95 ? -10.740 7.781 4.323 1.00 98.31 95 ARG A O 1
ATOM 715 N N . ILE A 1 96 ? -11.334 9.254 5.923 1.00 98.62 96 ILE A N 1
ATOM 716 C CA . ILE A 1 96 ? -11.962 8.296 6.826 1.00 98.62 96 ILE A CA 1
ATOM 717 C C . ILE A 1 96 ? -13.414 8.703 6.996 1.00 98.62 96 ILE A C 1
ATOM 719 O O . ILE A 1 96 ? -13.720 9.836 7.377 1.00 98.62 96 ILE A O 1
ATOM 723 N N . TRP A 1 97 ? -14.305 7.761 6.728 1.00 98.69 97 TRP A N 1
ATOM 724 C CA . TRP A 1 97 ? -15.737 7.909 6.913 1.00 98.69 97 TRP A CA 1
ATOM 725 C C . TRP A 1 97 ? -16.174 7.165 8.170 1.00 98.69 97 TRP A C 1
ATOM 727 O O . TRP A 1 97 ? -15.867 5.985 8.309 1.00 98.69 97 TRP A O 1
ATOM 737 N N . ARG A 1 98 ? -16.943 7.831 9.034 1.00 98.44 98 ARG A N 1
ATOM 738 C CA . ARG A 1 98 ? -17.607 7.238 10.202 1.00 98.44 98 ARG A CA 1
ATOM 739 C C . ARG A 1 98 ? -19.081 7.609 10.180 1.00 98.44 98 ARG A C 1
ATOM 741 O O . ARG A 1 98 ? -19.419 8.782 10.017 1.00 98.44 98 ARG A O 1
ATOM 748 N N . ASP A 1 99 ? -19.964 6.619 10.286 1.00 97.06 99 ASP A N 1
ATOM 749 C CA . ASP A 1 99 ? -21.425 6.812 10.262 1.00 97.06 99 ASP A CA 1
ATOM 750 C C . ASP A 1 99 ? -21.921 7.662 9.071 1.00 97.06 99 ASP A C 1
ATOM 752 O O . ASP A 1 99 ? -22.794 8.526 9.199 1.00 97.06 99 ASP A O 1
ATOM 756 N N . GLY A 1 100 ? -21.318 7.457 7.895 1.00 96.38 100 GLY A N 1
ATOM 757 C CA . GLY A 1 100 ? -21.653 8.182 6.664 1.00 96.38 100 GLY A CA 1
ATOM 758 C C . GLY A 1 100 ? -21.184 9.642 6.617 1.00 96.38 100 GLY A C 1
ATOM 759 O O . GLY A 1 100 ? -21.580 10.375 5.711 1.00 96.38 100 GLY A O 1
ATOM 760 N N . LYS A 1 101 ? -20.349 10.084 7.563 1.00 98.19 101 LYS A N 1
ATOM 761 C CA . LYS A 1 101 ? -19.750 11.425 7.595 1.00 98.19 101 LYS A CA 1
ATOM 762 C C . LYS A 1 101 ? -18.234 11.335 7.488 1.00 98.19 101 LYS A C 1
ATOM 764 O O . LYS A 1 101 ? -17.633 10.391 7.989 1.00 98.19 101 LYS A O 1
ATOM 769 N N . VAL A 1 102 ? -17.616 12.340 6.875 1.00 98.44 102 VAL A N 1
ATOM 770 C CA . VAL A 1 102 ? -16.155 12.465 6.857 1.00 98.44 102 VAL A CA 1
ATOM 771 C C . VAL A 1 102 ? -15.682 12.792 8.273 1.00 98.44 102 VAL A C 1
ATOM 773 O O . VAL A 1 102 ? -15.995 13.857 8.804 1.00 98.44 102 VAL A O 1
ATOM 776 N N . LEU A 1 103 ? -14.962 11.856 8.885 1.00 98.44 103 LEU A N 1
ATOM 777 C CA . LEU A 1 103 ? -14.288 12.033 10.170 1.00 98.44 103 LEU A CA 1
ATOM 778 C C . LEU A 1 103 ? -12.984 12.813 9.986 1.00 98.44 103 LEU A C 1
ATOM 780 O O . LEU A 1 103 ? -12.660 13.690 10.785 1.00 98.44 103 LEU A O 1
ATOM 784 N N . TRP A 1 104 ? -12.243 12.482 8.930 1.00 98.50 104 TRP A N 1
ATOM 785 C CA . TRP A 1 104 ? -10.959 13.086 8.602 1.00 98.50 104 TRP A CA 1
ATOM 786 C C . TRP A 1 104 ? -10.727 13.040 7.094 1.00 98.50 104 TRP A C 1
ATOM 788 O O . TRP A 1 104 ? -11.142 12.093 6.425 1.00 98.50 104 TRP A O 1
ATOM 798 N N . GLU A 1 105 ? -10.062 14.065 6.569 1.00 98.25 105 GLU A N 1
ATOM 799 C CA . GLU A 1 105 ? -9.648 14.158 5.173 1.00 98.25 105 GLU A CA 1
ATOM 800 C C . GLU A 1 105 ? -8.327 14.923 5.071 1.00 98.25 105 GLU A C 1
ATOM 802 O O . GLU A 1 105 ? -8.152 15.963 5.716 1.00 98.25 105 GLU A O 1
ATOM 807 N N . LYS A 1 106 ? -7.412 14.438 4.225 1.00 98.00 106 LYS A N 1
ATOM 808 C CA . LYS A 1 106 ? -6.157 15.128 3.917 1.00 98.00 106 LYS A CA 1
ATOM 809 C C . LYS A 1 106 ? -5.690 14.827 2.495 1.00 98.00 106 LYS A C 1
ATOM 811 O O . LYS A 1 106 ? -5.790 13.682 2.049 1.00 98.00 106 LYS A O 1
ATOM 816 N N . PRO A 1 107 ? -5.121 15.816 1.785 1.00 97.19 107 PRO A N 1
ATOM 817 C CA . PRO A 1 107 ? -4.490 15.546 0.505 1.00 97.19 107 PRO A CA 1
ATOM 818 C C . PRO A 1 107 ? -3.276 14.621 0.668 1.00 97.19 107 PRO A C 1
ATOM 820 O O . PRO A 1 107 ? -2.546 14.694 1.661 1.00 97.19 107 PRO A O 1
ATOM 823 N N . PHE A 1 108 ? -3.017 13.799 -0.346 1.00 95.12 108 PHE A N 1
ATOM 824 C CA . PHE A 1 108 ? -1.736 13.117 -0.522 1.00 95.12 108 PHE A CA 1
ATOM 825 C C . PHE A 1 108 ? -1.153 13.449 -1.897 1.00 95.12 108 PHE A C 1
ATOM 827 O O . PHE A 1 108 ? -1.877 13.736 -2.855 1.00 95.12 108 PHE A O 1
ATOM 834 N N . LEU A 1 109 ? 0.175 13.451 -1.972 1.00 96.50 109 LEU A N 1
ATOM 835 C CA . LEU A 1 109 ? 0.929 13.731 -3.188 1.00 96.50 109 LEU A CA 1
ATOM 836 C C . LEU A 1 109 ? 1.769 12.510 -3.543 1.00 96.50 109 LEU A C 1
ATOM 838 O O . LEU A 1 109 ? 2.360 11.884 -2.666 1.00 96.50 109 LEU A O 1
ATOM 842 N N . SER A 1 110 ? 1.833 12.190 -4.830 1.00 97.00 110 SER A N 1
ATOM 843 C CA . SER A 1 110 ? 2.681 11.121 -5.356 1.00 97.00 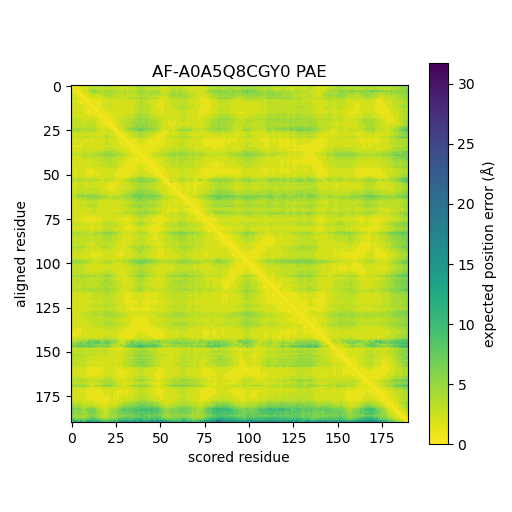110 SER A CA 1
ATOM 844 C C . SER A 1 110 ? 3.155 11.464 -6.774 1.00 97.00 110 SER A C 1
ATOM 846 O O . SER A 1 110 ? 3.003 12.601 -7.232 1.00 97.00 110 SER A O 1
ATOM 848 N N . GLY A 1 111 ? 3.760 10.501 -7.463 1.00 96.31 111 GLY A N 1
ATOM 849 C CA . GLY A 1 111 ? 4.469 10.722 -8.721 1.00 96.31 111 GLY A CA 1
ATOM 850 C C . GLY A 1 111 ? 5.879 11.278 -8.492 1.00 96.31 111 GLY A C 1
ATOM 851 O O . GLY A 1 111 ? 6.197 11.830 -7.437 1.00 96.31 111 GLY A O 1
ATOM 852 N N . GLU A 1 112 ? 6.766 11.087 -9.469 1.00 96.88 112 GLU A N 1
ATOM 853 C CA . GLU A 1 112 ? 8.202 11.373 -9.313 1.00 96.88 112 GLU A CA 1
ATOM 854 C C . GLU A 1 112 ? 8.529 12.851 -9.040 1.00 96.88 112 GLU A C 1
ATOM 856 O O . GLU A 1 112 ? 9.611 13.147 -8.544 1.00 96.88 112 GLU A O 1
ATOM 861 N N . ALA A 1 113 ? 7.603 13.783 -9.297 1.00 97.38 113 ALA A N 1
ATOM 862 C CA . ALA A 1 113 ? 7.755 15.186 -8.913 1.00 97.38 113 ALA A CA 1
ATOM 863 C C . ALA A 1 113 ? 7.585 15.425 -7.400 1.00 97.38 113 ALA A C 1
ATOM 865 O O . ALA A 1 113 ? 8.049 16.445 -6.894 1.00 97.38 113 ALA A O 1
ATOM 866 N N . ASN A 1 114 ? 6.931 14.505 -6.681 1.00 96.88 114 ASN A N 1
ATOM 867 C CA . ASN A 1 114 ? 6.641 14.620 -5.248 1.00 96.88 114 ASN A CA 1
ATOM 868 C C . ASN A 1 114 ? 7.349 13.551 -4.393 1.00 96.88 114 ASN A C 1
ATOM 870 O O . ASN A 1 114 ? 7.389 13.675 -3.170 1.00 96.88 114 ASN A O 1
ATOM 874 N N . MET A 1 115 ? 7.911 12.505 -5.008 1.00 96.38 115 MET A N 1
ATOM 875 C CA . MET A 1 115 ? 8.615 11.427 -4.307 1.00 96.38 115 MET A CA 1
ATOM 876 C C . MET A 1 115 ? 10.121 11.692 -4.202 1.00 96.38 115 MET A C 1
ATOM 878 O O . MET A 1 115 ? 10.749 12.213 -5.118 1.00 96.38 115 MET A O 1
ATOM 882 N N . SER A 1 116 ? 10.738 11.265 -3.096 1.00 96.44 116 SER A N 1
ATOM 883 C CA . SER A 1 116 ? 12.201 11.353 -2.921 1.00 96.44 116 SER A CA 1
ATOM 884 C C . SER A 1 116 ? 12.984 10.318 -3.737 1.00 96.44 116 SER A C 1
ATOM 886 O O . SER A 1 116 ? 14.192 10.460 -3.923 1.00 96.44 116 SER A O 1
ATOM 888 N N . HIS A 1 117 ? 12.313 9.266 -4.207 1.00 96.94 117 HIS A N 1
ATOM 889 C CA . HIS A 1 117 ? 12.901 8.198 -5.005 1.00 96.94 117 HIS A CA 1
ATOM 890 C C . HIS A 1 117 ? 12.143 8.054 -6.321 1.00 96.94 117 HIS A C 1
ATOM 892 O O . HIS A 1 117 ? 10.914 8.077 -6.339 1.00 96.94 117 HIS A O 1
ATOM 898 N N . THR A 1 118 ? 12.885 7.876 -7.413 1.00 97.81 118 THR A N 1
ATOM 899 C CA . THR A 1 118 ? 12.306 7.554 -8.720 1.00 97.81 118 THR A CA 1
ATOM 900 C C . THR A 1 118 ? 11.752 6.134 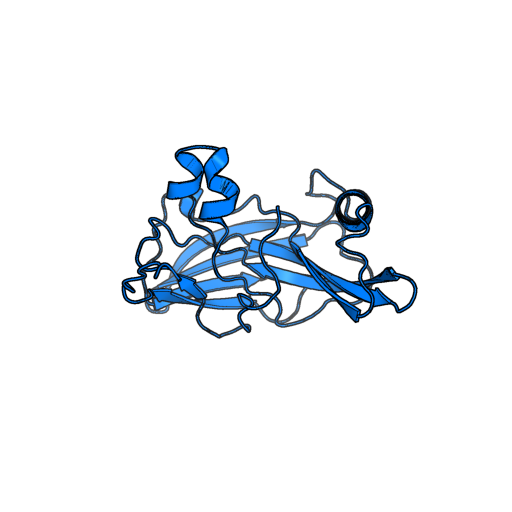-8.722 1.00 97.81 118 THR A C 1
ATOM 902 O O . THR A 1 118 ? 12.249 5.257 -8.006 1.00 97.81 118 THR A O 1
ATOM 905 N N . ILE A 1 119 ? 10.766 5.882 -9.577 1.00 98.00 119 ILE A N 1
ATOM 906 C CA . ILE A 1 119 ? 10.201 4.552 -9.805 1.00 98.00 119 ILE A CA 1
ATOM 907 C C . ILE A 1 119 ? 11.308 3.586 -10.229 1.00 98.00 119 ILE A C 1
ATOM 909 O O . ILE A 1 119 ? 11.448 2.523 -9.631 1.00 98.00 119 ILE A O 1
ATOM 913 N N . ALA A 1 120 ? 12.177 3.996 -11.157 1.00 98.00 120 ALA A N 1
ATOM 914 C CA . ALA A 1 120 ? 13.308 3.179 -11.597 1.00 98.00 120 ALA A CA 1
ATOM 915 C C . ALA A 1 120 ? 14.269 2.815 -10.445 1.00 98.00 120 ALA A C 1
ATOM 917 O O . ALA A 1 120 ? 14.802 1.705 -10.402 1.00 98.00 120 ALA A O 1
ATOM 918 N N . ASN A 1 121 ? 14.488 3.722 -9.484 1.00 98.31 121 ASN A N 1
ATOM 919 C CA . ASN A 1 121 ? 15.302 3.435 -8.302 1.00 98.31 121 ASN A CA 1
ATOM 920 C C . ASN A 1 121 ? 14.619 2.408 -7.384 1.00 98.31 121 ASN A C 1
ATOM 922 O O . ASN A 1 121 ? 15.261 1.458 -6.933 1.00 98.31 121 ASN A O 1
ATOM 926 N N . LEU A 1 122 ? 13.318 2.570 -7.130 1.00 98.06 122 LEU A N 1
ATOM 927 C CA . LEU A 1 122 ? 12.534 1.629 -6.326 1.00 98.06 122 LEU A CA 1
ATOM 928 C C . LEU A 1 122 ? 12.499 0.238 -6.979 1.00 98.06 122 LEU A C 1
ATOM 930 O O . LEU A 1 122 ? 12.794 -0.762 -6.323 1.00 98.06 122 LEU A O 1
ATOM 9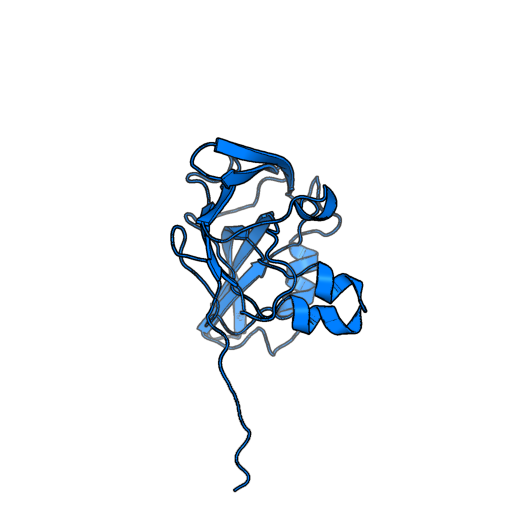34 N N . GLU A 1 123 ? 12.228 0.173 -8.282 1.00 98.31 123 GLU A N 1
ATOM 935 C CA . GLU A 1 123 ? 12.254 -1.053 -9.085 1.00 98.31 123 GLU A CA 1
ATOM 936 C C . GLU A 1 123 ? 13.632 -1.723 -9.051 1.00 98.31 123 GLU A C 1
ATOM 938 O O . GLU A 1 123 ? 13.719 -2.923 -8.792 1.00 98.31 123 GLU A O 1
ATOM 943 N N . HIS A 1 124 ? 14.720 -0.964 -9.236 1.00 98.31 124 HIS A N 1
ATOM 944 C CA . HIS A 1 124 ? 16.082 -1.494 -9.145 1.00 98.31 124 HIS A CA 1
ATOM 945 C C . HIS A 1 124 ? 16.341 -2.138 -7.780 1.00 98.31 124 HIS A C 1
ATOM 947 O O . HIS A 1 124 ? 16.830 -3.267 -7.696 1.00 98.31 124 HIS A O 1
ATOM 953 N N . HIS A 1 125 ? 16.014 -1.434 -6.696 1.00 97.88 125 HIS A N 1
ATOM 954 C CA . HIS A 1 125 ? 16.277 -1.920 -5.346 1.00 97.88 125 HIS A CA 1
ATOM 955 C C . HIS A 1 125 ? 15.415 -3.120 -4.953 1.00 97.88 125 HIS A C 1
ATOM 957 O O . HIS A 1 125 ? 15.872 -3.929 -4.144 1.00 97.88 125 HIS A O 1
ATOM 963 N N . HIS A 1 126 ? 14.234 -3.264 -5.549 1.00 97.81 126 HIS A N 1
ATOM 964 C CA . HIS A 1 126 ? 13.386 -4.437 -5.384 1.00 97.81 126 HIS A CA 1
ATOM 965 C C . HIS A 1 126 ? 13.896 -5.609 -6.236 1.00 97.81 126 HIS A C 1
ATOM 967 O O . HIS A 1 126 ? 14.337 -6.626 -5.707 1.00 97.81 126 HIS A O 1
ATOM 973 N N . PHE A 1 127 ? 13.971 -5.453 -7.557 1.00 98.38 127 PHE A N 1
ATOM 974 C CA . PHE A 1 127 ? 14.236 -6.562 -8.479 1.00 98.38 127 PHE A CA 1
ATOM 975 C C . PHE A 1 127 ? 15.713 -6.953 -8.635 1.00 98.38 127 PHE A C 1
ATOM 977 O O . PHE A 1 127 ? 16.012 -7.985 -9.241 1.00 98.38 127 PHE A O 1
ATOM 984 N N . LYS A 1 128 ? 16.670 -6.220 -8.046 1.00 97.69 128 LYS A N 1
ATOM 985 C CA . LYS A 1 128 ? 18.078 -6.672 -8.007 1.00 97.69 128 LYS A CA 1
ATOM 986 C C . LYS A 1 128 ? 18.257 -8.011 -7.282 1.00 97.69 128 LYS A C 1
ATOM 988 O O . LYS A 1 128 ? 19.205 -8.743 -7.567 1.00 97.69 128 LYS A O 1
ATOM 993 N N . TYR A 1 129 ? 17.347 -8.360 -6.372 1.00 97.12 129 TYR A N 1
ATOM 994 C CA . TYR A 1 129 ? 17.359 -9.640 -5.671 1.00 97.12 129 TYR A CA 1
ATOM 995 C C . TYR A 1 129 ? 16.685 -10.724 -6.519 1.00 97.12 129 TYR A C 1
ATOM 997 O O . TYR A 1 129 ? 15.548 -10.569 -6.953 1.00 97.12 129 TYR A O 1
ATOM 1005 N N . SER A 1 130 ? 17.363 -11.856 -6.733 1.00 97.06 130 SER A N 1
ATOM 1006 C CA . SER A 1 130 ? 16.791 -12.995 -7.474 1.00 97.06 130 SER A CA 1
ATOM 1007 C C . SER A 1 130 ? 15.544 -13.583 -6.805 1.00 97.06 130 SER A C 1
ATOM 1009 O O . SER A 1 130 ? 14.684 -14.127 -7.490 1.00 97.06 130 SER A O 1
ATOM 1011 N N . ALA A 1 131 ? 15.412 -13.432 -5.484 1.00 96.69 131 ALA A N 1
ATOM 1012 C CA . ALA A 1 131 ? 14.238 -13.865 -4.730 1.00 96.69 131 ALA A CA 1
ATOM 1013 C C . ALA A 1 131 ? 12.930 -13.185 -5.180 1.00 96.69 131 ALA A C 1
ATOM 1015 O O . ALA A 1 131 ? 11.871 -13.758 -4.975 1.00 96.69 131 ALA A O 1
ATOM 1016 N N . PHE A 1 132 ? 12.993 -12.006 -5.811 1.00 97.56 132 PHE A N 1
ATOM 1017 C CA . PHE A 1 132 ? 11.826 -11.291 -6.356 1.00 97.56 132 PHE A CA 1
ATOM 1018 C C . PHE A 1 132 ? 11.729 -11.384 -7.883 1.00 97.56 132 PHE A C 1
ATOM 1020 O O . PHE A 1 132 ? 11.125 -10.541 -8.533 1.00 97.56 132 PHE A O 1
ATOM 1027 N N . ARG A 1 133 ? 12.392 -12.381 -8.469 1.00 98.00 133 ARG A N 1
ATOM 1028 C CA . ARG A 1 133 ? 12.397 -12.656 -9.909 1.00 98.00 133 ARG A CA 1
ATOM 1029 C C . ARG A 1 133 ? 12.108 -14.132 -10.180 1.00 98.00 133 ARG A C 1
ATOM 1031 O O . ARG A 1 133 ? 12.718 -14.728 -11.063 1.00 98.00 133 ARG A O 1
ATOM 1038 N N . GLN A 1 134 ? 11.219 -14.734 -9.388 1.00 98.19 134 GLN A N 1
ATOM 1039 C CA . GLN A 1 134 ? 10.770 -16.102 -9.638 1.00 98.19 134 GLN A CA 1
ATOM 1040 C C . GLN A 1 134 ? 9.725 -16.099 -10.765 1.00 98.19 134 GLN A C 1
ATOM 1042 O O . GLN A 1 134 ? 8.777 -15.319 -10.689 1.00 98.19 134 GLN A O 1
ATOM 1047 N N . PRO A 1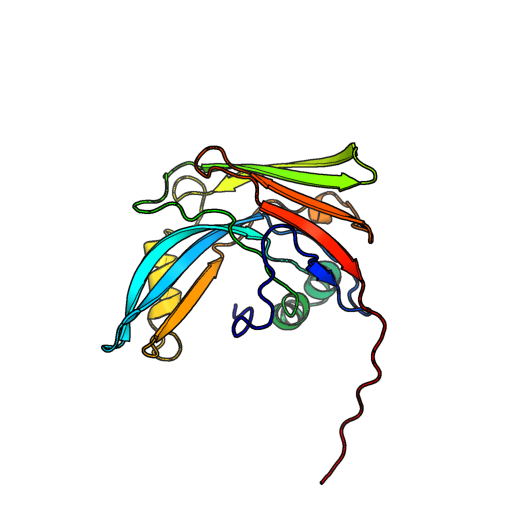 135 ? 9.886 -16.930 -11.809 1.00 98.50 135 PRO A N 1
ATOM 1048 C CA . PRO A 1 135 ? 8.922 -17.038 -12.9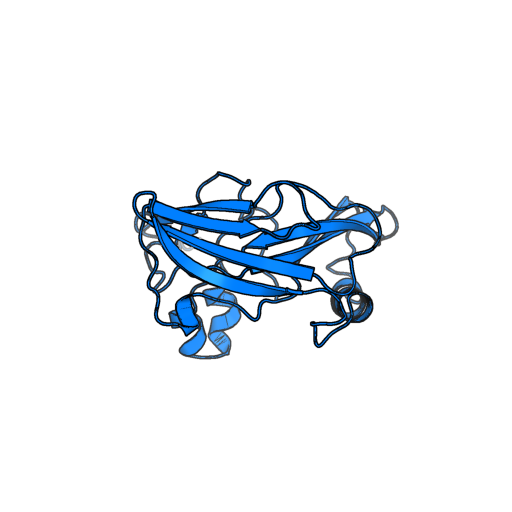00 1.00 98.50 135 PRO A CA 1
ATOM 1049 C C . PRO A 1 135 ? 7.472 -17.201 -12.438 1.00 98.50 135 PRO A C 1
ATOM 1051 O O . PRO A 1 135 ? 7.175 -18.066 -11.615 1.00 98.50 135 PRO A O 1
ATOM 1054 N N . GLY A 1 136 ? 6.572 -16.393 -13.000 1.00 97.81 136 GLY A N 1
ATOM 1055 C CA . GLY A 1 136 ? 5.137 -16.428 -12.711 1.00 97.81 136 GLY A CA 1
ATOM 1056 C C . GLY A 1 136 ? 4.699 -15.636 -11.476 1.00 97.81 136 GLY A C 1
ATOM 1057 O O . GLY A 1 136 ? 3.493 -15.472 -11.280 1.00 97.81 136 GLY A O 1
ATOM 1058 N N . ASP A 1 137 ? 5.628 -15.110 -10.672 1.00 98.00 137 ASP A N 1
ATOM 1059 C CA . ASP A 1 137 ? 5.273 -14.265 -9.532 1.00 98.00 137 ASP A CA 1
ATOM 1060 C C . ASP A 1 137 ? 4.589 -12.969 -9.989 1.00 98.00 137 ASP A C 1
ATOM 1062 O O . ASP A 1 137 ? 4.962 -12.342 -10.987 1.00 98.00 137 ASP A O 1
ATOM 1066 N N . VAL A 1 138 ? 3.607 -12.535 -9.198 1.00 98.12 138 VAL A N 1
ATOM 1067 C CA . VAL A 1 138 ? 2.980 -11.217 -9.310 1.00 98.12 138 VAL A CA 1
ATOM 1068 C C . VAL A 1 138 ? 3.421 -10.378 -8.122 1.00 98.12 138 VAL A C 1
ATOM 1070 O O . VAL A 1 138 ? 3.254 -10.779 -6.970 1.00 98.12 138 VAL A O 1
ATOM 1073 N N . HIS A 1 139 ? 3.955 -9.191 -8.393 1.00 98.56 139 HIS A N 1
ATOM 1074 C CA . HIS A 1 139 ? 4.349 -8.245 -7.356 1.00 98.56 139 HIS A CA 1
ATOM 1075 C C . HIS A 1 139 ? 3.417 -7.041 -7.334 1.00 98.56 139 HIS A C 1
ATOM 1077 O O . HIS A 1 139 ? 3.113 -6.454 -8.371 1.00 98.56 139 HIS A O 1
ATOM 1083 N N . VAL A 1 140 ? 3.052 -6.630 -6.122 1.00 98.19 140 VAL A N 1
ATOM 1084 C CA . VAL A 1 140 ? 2.474 -5.318 -5.832 1.00 98.19 140 VAL A CA 1
ATOM 1085 C C . VAL A 1 140 ? 3.491 -4.566 -4.984 1.00 98.19 140 VAL A C 1
ATOM 1087 O O . VAL A 1 140 ? 3.783 -4.975 -3.861 1.00 98.19 140 VAL A O 1
ATOM 1090 N N . HIS A 1 141 ? 4.089 -3.519 -5.546 1.00 98.12 141 HIS A N 1
ATOM 1091 C CA . HIS A 1 141 ? 5.132 -2.733 -4.890 1.00 98.12 141 HIS A CA 1
ATOM 1092 C C . HIS A 1 141 ? 4.583 -1.355 -4.528 1.00 98.12 141 HIS A C 1
ATOM 1094 O O . HIS A 1 141 ? 4.446 -0.499 -5.395 1.00 98.12 141 HIS A O 1
ATOM 1100 N N . MET A 1 142 ? 4.258 -1.187 -3.252 1.00 97.44 142 MET A N 1
ATOM 1101 C CA . MET A 1 142 ? 3.790 0.045 -2.613 1.00 97.44 142 MET A CA 1
ATOM 1102 C C . MET A 1 142 ? 4.978 1.005 -2.411 1.00 97.44 142 MET A C 1
ATOM 1104 O O . MET A 1 142 ? 6.037 0.572 -1.947 1.00 97.44 142 MET A O 1
ATOM 1108 N N . PHE A 1 143 ? 4.854 2.262 -2.849 1.00 97.00 143 PHE A N 1
ATOM 1109 C CA . PHE A 1 143 ? 5.982 3.203 -2.968 1.00 97.00 143 PHE A CA 1
ATOM 1110 C C . PHE A 1 143 ? 6.197 4.142 -1.771 1.00 97.00 143 PHE A C 1
ATOM 1112 O O . PHE A 1 143 ? 7.079 5.002 -1.816 1.00 97.00 143 PHE A O 1
ATOM 1119 N N . GLY A 1 144 ? 5.457 3.944 -0.689 1.00 93.75 144 GLY A N 1
ATOM 1120 C CA . GLY A 1 144 ? 5.490 4.747 0.525 1.00 93.75 144 GLY A CA 1
ATOM 1121 C C . GLY A 1 144 ? 4.434 5.854 0.542 1.00 93.75 144 GLY A C 1
ATOM 1122 O O . GLY A 1 144 ? 4.070 6.418 -0.494 1.00 93.75 144 GLY A O 1
ATOM 1123 N N . THR A 1 145 ? 3.983 6.197 1.748 1.00 92.38 145 THR A N 1
ATOM 1124 C CA . THR A 1 145 ? 3.101 7.337 2.021 1.00 92.38 145 THR A CA 1
ATOM 1125 C C . THR A 1 145 ? 3.826 8.469 2.761 1.00 92.38 145 THR A C 1
ATOM 1127 O O . THR A 1 145 ? 4.826 8.263 3.451 1.00 92.38 145 THR A O 1
ATOM 1130 N N . ALA A 1 146 ? 3.275 9.680 2.666 1.00 88.69 146 ALA A N 1
ATOM 1131 C CA . ALA A 1 146 ? 3.567 10.805 3.562 1.00 88.69 146 ALA A CA 1
ATOM 1132 C C . ALA A 1 146 ? 2.314 11.326 4.298 1.00 88.69 146 ALA A C 1
ATOM 1134 O O . ALA A 1 146 ? 2.402 12.254 5.106 1.00 88.69 146 ALA A O 1
ATOM 1135 N N . THR A 1 147 ? 1.146 10.745 4.020 1.00 89.88 147 THR A N 1
ATOM 1136 C CA . THR A 1 147 ? -0.156 11.157 4.550 1.00 89.88 147 THR A CA 1
ATOM 1137 C C . THR A 1 147 ? -0.735 9.994 5.340 1.00 89.88 147 THR A C 1
ATOM 1139 O O . THR A 1 147 ? -0.921 8.925 4.780 1.00 89.88 147 THR A O 1
ATOM 1142 N N . LEU A 1 148 ? -1.016 10.195 6.627 1.00 92.44 148 LEU A N 1
ATOM 1143 C CA . LEU A 1 148 ? -1.633 9.191 7.495 1.00 92.44 148 LEU A CA 1
ATOM 1144 C C . LEU A 1 148 ? -2.405 9.888 8.621 1.00 92.44 148 LEU A C 1
ATOM 1146 O O . LEU A 1 148 ? -1.881 10.804 9.265 1.00 92.44 148 LEU A O 1
ATOM 1150 N N . SER A 1 149 ? -3.639 9.458 8.866 1.00 96.06 149 SER A N 1
ATOM 1151 C CA . SER A 1 149 ? -4.537 10.031 9.878 1.00 96.06 149 SER A CA 1
ATOM 1152 C C . SER A 1 149 ? -3.972 9.952 11.299 1.00 96.06 149 SER A C 1
ATOM 1154 O O . SER A 1 149 ? -4.148 10.871 12.107 1.00 96.06 149 SER A O 1
ATOM 1156 N N . PHE A 1 150 ? -3.195 8.906 11.585 1.00 95.25 150 PHE A N 1
ATOM 1157 C CA . PHE A 1 150 ? -2.537 8.701 12.872 1.00 95.25 150 PHE A CA 1
ATOM 1158 C C . PHE A 1 150 ? -1.594 9.854 13.257 1.00 95.25 150 PHE A C 1
ATOM 1160 O O . PHE A 1 150 ? -1.492 10.214 14.433 1.00 95.25 150 PHE A O 1
ATOM 1167 N N . ALA A 1 151 ? -0.919 10.482 12.286 1.00 93.31 151 ALA A N 1
ATOM 1168 C CA . ALA A 1 151 ? -0.058 11.637 12.555 1.00 93.31 151 ALA A CA 1
ATOM 1169 C C . ALA A 1 151 ? -0.847 12.865 13.044 1.00 93.31 151 ALA A C 1
ATOM 1171 O O . ALA A 1 151 ? -0.297 13.683 13.781 1.00 93.31 151 ALA A O 1
ATOM 1172 N N . ASP A 1 152 ? -2.131 12.949 12.693 1.00 95.94 152 ASP A N 1
ATOM 1173 C CA . ASP A 1 152 ? -3.051 14.002 13.124 1.00 95.94 152 ASP A CA 1
ATOM 1174 C C . ASP A 1 152 ? -3.849 13.598 14.385 1.00 95.94 152 ASP A C 1
ATOM 1176 O O . ASP A 1 152 ? -4.749 14.318 14.816 1.00 95.94 152 ASP A O 1
ATOM 1180 N N . GLY A 1 153 ? -3.515 12.460 15.008 1.00 95.62 153 GLY A N 1
ATOM 1181 C CA . GLY A 1 153 ? -4.146 11.982 16.242 1.00 95.62 153 GLY A CA 1
ATOM 1182 C C . GLY A 1 153 ? -5.536 11.372 16.048 1.00 95.62 153 GLY A C 1
ATOM 1183 O O . GLY A 1 153 ? -6.263 11.196 17.028 1.00 95.62 153 GLY A O 1
ATOM 1184 N N . VAL A 1 154 ? -5.915 11.048 14.810 1.00 96.88 154 VAL A N 1
ATOM 1185 C CA . VAL A 1 154 ? -7.165 10.340 14.521 1.00 96.88 154 VAL A CA 1
ATOM 1186 C C . VAL A 1 154 ? -7.026 8.885 14.944 1.00 96.88 154 VAL A C 1
ATOM 1188 O O . VAL A 1 154 ? -6.031 8.230 14.644 1.00 96.88 154 VAL A O 1
ATOM 1191 N N . ARG A 1 155 ? -8.044 8.380 15.642 1.00 95.12 155 ARG A N 1
ATOM 1192 C CA . ARG A 1 155 ? -8.147 6.974 16.025 1.00 95.12 155 ARG A CA 1
ATOM 1193 C C . ARG A 1 155 ? -9.264 6.308 15.234 1.00 95.12 155 ARG A C 1
ATOM 1195 O O . ARG A 1 155 ? -10.421 6.719 15.348 1.00 95.12 155 ARG A O 1
ATOM 1202 N N . THR A 1 156 ? -8.913 5.278 14.477 1.00 96.19 156 THR A N 1
ATOM 1203 C CA . THR A 1 156 ? -9.872 4.475 13.716 1.00 96.19 156 THR A CA 1
ATOM 1204 C C . THR A 1 156 ? -10.613 3.494 14.621 1.00 96.19 156 THR A C 1
ATOM 1206 O O . THR A 1 156 ? -10.117 3.077 15.674 1.00 96.19 156 THR A O 1
ATOM 1209 N N . GLU A 1 157 ? -11.837 3.161 14.229 1.00 96.25 157 GLU A N 1
ATOM 1210 C CA . GLU A 1 157 ? -12.743 2.266 14.947 1.00 96.25 157 GLU A CA 1
ATOM 1211 C C . GLU A 1 157 ? -13.400 1.278 13.976 1.00 96.25 157 GLU A C 1
ATOM 1213 O O . GLU A 1 157 ? -13.489 1.521 12.773 1.00 96.25 157 GLU A O 1
ATOM 1218 N N . GLU A 1 158 ? -13.857 0.142 14.506 1.00 96.94 158 GLU A N 1
ATOM 1219 C CA . GLU A 1 158 ? -14.647 -0.821 13.735 1.00 96.94 158 GLU A CA 1
ATOM 1220 C C . GLU A 1 158 ? -15.848 -0.125 13.076 1.00 96.94 158 GLU A C 1
ATOM 1222 O O . GLU A 1 158 ? -16.577 0.623 13.727 1.00 96.94 158 GLU A O 1
ATOM 1227 N N . GLY A 1 159 ? -16.046 -0.373 11.779 1.00 97.00 159 GLY A N 1
ATOM 1228 C CA . GLY A 1 159 ? -17.084 0.273 10.974 1.00 97.00 159 GLY A CA 1
ATOM 1229 C C . GLY A 1 159 ? -16.642 1.549 10.252 1.00 97.00 159 GLY A C 1
ATOM 1230 O O . GLY A 1 159 ? -17.360 2.000 9.354 1.00 97.00 159 GLY A O 1
ATOM 1231 N N . ASP A 1 160 ? -15.463 2.101 10.558 1.00 98.56 160 ASP A N 1
ATOM 1232 C CA . ASP A 1 160 ? -14.874 3.155 9.730 1.00 98.56 160 ASP A CA 1
ATOM 1233 C C . ASP A 1 160 ? -14.626 2.655 8.306 1.00 98.56 160 ASP A C 1
ATOM 1235 O O . ASP A 1 160 ? -14.355 1.479 8.078 1.00 98.56 160 ASP A O 1
ATOM 1239 N N . THR A 1 161 ? -14.692 3.550 7.325 1.00 98.62 161 THR A N 1
ATOM 1240 C CA . THR A 1 161 ? -14.316 3.243 5.941 1.00 98.62 161 THR A CA 1
ATOM 1241 C C . THR A 1 161 ? -13.192 4.151 5.486 1.00 98.62 161 THR A C 1
ATOM 1243 O O . THR A 1 161 ? -13.338 5.373 5.470 1.00 98.62 161 THR A O 1
ATOM 1246 N N . PHE A 1 162 ? -12.090 3.539 5.067 1.00 98.44 162 PHE A N 1
ATOM 1247 C CA . PHE A 1 162 ? -11.003 4.230 4.391 1.00 98.44 162 PHE A CA 1
ATOM 1248 C C . PHE A 1 162 ? -11.377 4.466 2.938 1.00 98.44 162 PHE A C 1
ATOM 1250 O O . PHE A 1 162 ? -11.904 3.566 2.282 1.00 98.44 162 PHE A O 1
ATOM 1257 N N . GLU A 1 163 ? -11.076 5.653 2.433 1.00 98.62 163 GLU A N 1
ATOM 1258 C CA . GLU A 1 163 ? -11.228 6.011 1.033 1.00 98.62 163 GLU A CA 1
ATOM 1259 C C . GLU A 1 163 ? -9.977 6.729 0.538 1.00 98.62 163 GLU A C 1
ATOM 1261 O O . GLU A 1 163 ? -9.521 7.692 1.150 1.00 98.62 163 GLU A O 1
ATOM 1266 N N . ILE A 1 164 ? -9.450 6.276 -0.595 1.00 98.56 164 ILE A N 1
ATOM 1267 C CA . ILE A 1 164 ? -8.304 6.878 -1.267 1.00 98.56 164 ILE A CA 1
ATOM 1268 C C . ILE A 1 164 ? -8.704 7.135 -2.710 1.00 98.56 164 ILE A C 1
ATOM 1270 O O . ILE A 1 164 ? -9.198 6.238 -3.395 1.00 98.56 164 ILE A O 1
ATOM 1274 N N . GLU A 1 165 ? -8.478 8.353 -3.185 1.00 98.25 165 GLU A N 1
ATOM 1275 C CA . GLU A 1 165 ? -8.779 8.733 -4.561 1.00 98.25 165 GLU A CA 1
ATOM 1276 C C . GLU A 1 165 ? -7.703 9.643 -5.140 1.00 98.25 165 GLU A C 1
ATOM 1278 O O . GLU A 1 165 ? -7.107 10.454 -4.434 1.00 98.25 165 GLU A O 1
ATOM 1283 N N . ALA A 1 166 ? -7.493 9.553 -6.447 1.00 98.06 166 ALA A N 1
ATOM 1284 C CA . ALA A 1 166 ? -6.762 10.541 -7.226 1.00 98.06 166 ALA A CA 1
ATOM 1285 C C . ALA A 1 166 ? -7.322 10.511 -8.647 1.00 98.06 166 ALA A C 1
ATOM 1287 O O . ALA A 1 166 ? -7.525 9.432 -9.185 1.00 98.06 166 ALA A O 1
ATOM 1288 N N . LYS A 1 167 ? -7.553 11.680 -9.253 1.00 96.44 167 LYS A N 1
ATOM 1289 C CA . LYS A 1 167 ? -8.234 11.829 -10.559 1.00 96.44 167 LYS A CA 1
ATOM 1290 C C . LYS A 1 167 ? -7.581 11.068 -11.723 1.00 96.44 167 LYS A C 1
ATOM 1292 O O . LYS A 1 167 ? -8.219 10.848 -12.746 1.00 96.44 167 LYS A O 1
ATOM 1297 N N . ASP A 1 168 ? -6.284 10.788 -11.600 1.00 97.31 168 ASP A N 1
ATOM 1298 C CA . ASP A 1 168 ? -5.482 10.078 -12.599 1.00 97.31 168 ASP A CA 1
ATOM 1299 C C . ASP A 1 168 ? -5.775 8.565 -12.586 1.00 97.31 168 ASP A C 1
ATOM 1301 O O . ASP A 1 168 ? -5.434 7.847 -13.523 1.00 97.31 168 ASP A O 1
ATOM 1305 N N . PHE A 1 169 ? -6.453 8.102 -11.535 1.00 97.62 169 PHE A N 1
ATOM 1306 C CA . PHE A 1 169 ? -7.087 6.798 -11.405 1.00 97.62 169 PHE A CA 1
ATOM 1307 C C . PHE A 1 169 ? -8.607 7.007 -11.485 1.00 97.62 169 PHE A C 1
ATOM 1309 O O . PHE A 1 169 ? -9.098 8.093 -11.178 1.00 97.62 169 PHE A O 1
ATOM 1316 N N . GLY A 1 170 ? -9.376 6.014 -11.935 1.00 95.50 170 GLY A N 1
ATOM 1317 C CA . GLY A 1 170 ? -10.824 6.190 -12.053 1.00 95.50 170 GLY A CA 1
ATOM 1318 C C . GLY A 1 170 ? -11.518 6.049 -10.703 1.00 95.50 170 GLY A C 1
ATOM 1319 O O . GLY A 1 170 ? -11.733 7.035 -10.001 1.00 95.50 170 GLY A O 1
ATOM 1320 N N . LEU A 1 171 ? -11.939 4.839 -10.345 1.00 97.88 171 LEU A N 1
ATOM 1321 C CA . LEU A 1 171 ? -12.728 4.640 -9.124 1.00 97.88 171 LEU A CA 1
ATOM 1322 C C . LEU A 1 171 ? -11.879 4.770 -7.840 1.00 97.88 171 LEU A C 1
ATOM 1324 O O . LEU A 1 171 ? -10.733 4.316 -7.813 1.00 97.88 171 LEU A O 1
ATOM 1328 N N . PRO A 1 172 ? -12.442 5.328 -6.748 1.00 98.19 172 PRO A N 1
ATOM 1329 C CA . PRO A 1 172 ? -11.752 5.400 -5.466 1.00 98.19 172 PRO A CA 1
ATOM 1330 C C . PRO A 1 172 ? -11.566 4.006 -4.858 1.00 98.19 172 PRO A C 1
ATOM 1332 O O . PRO A 1 172 ? -12.452 3.147 -4.932 1.00 98.19 172 PRO A O 1
ATOM 1335 N N . LEU A 1 173 ? -10.435 3.799 -4.188 1.00 98.75 173 LEU A N 1
ATOM 1336 C CA . LEU A 1 173 ? -10.197 2.621 -3.365 1.00 98.75 173 LEU A CA 1
ATOM 1337 C C . LEU A 1 173 ? -10.891 2.806 -2.020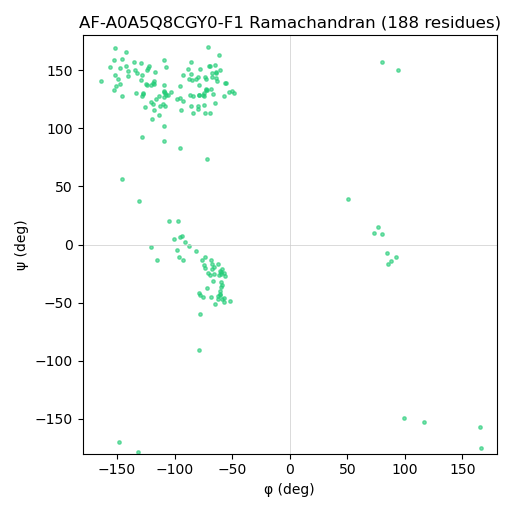 1.00 98.75 173 LEU A C 1
ATOM 1339 O O . LEU A 1 173 ? -10.565 3.733 -1.282 1.00 98.75 173 LEU A O 1
ATOM 1343 N N . ARG A 1 174 ? -11.834 1.922 -1.690 1.00 98.56 174 ARG A N 1
ATOM 1344 C CA . ARG A 1 174 ? -12.556 1.952 -0.414 1.00 98.56 174 ARG A CA 1
ATOM 1345 C C . ARG A 1 174 ? -12.449 0.628 0.306 1.00 98.56 174 ARG A C 1
ATOM 1347 O O . ARG A 1 174 ? -12.641 -0.403 -0.326 1.00 98.56 174 ARG A O 1
ATOM 1354 N N . ASN A 1 175 ? -12.237 0.645 1.614 1.00 98.62 175 ASN A N 1
ATOM 1355 C CA . ASN A 1 175 ? -12.296 -0.562 2.434 1.00 98.62 175 ASN A CA 1
ATOM 1356 C C . ASN A 1 175 ? -12.849 -0.233 3.830 1.00 98.62 175 ASN A C 1
ATOM 1358 O O . ASN A 1 175 ? -12.312 0.673 4.474 1.00 98.62 175 ASN A O 1
ATOM 1362 N N . PRO A 1 176 ? -13.888 -0.939 4.316 1.00 98.31 176 PRO A N 1
ATOM 1363 C CA . PRO A 1 176 ? -14.293 -0.840 5.713 1.00 98.31 176 PRO A CA 1
ATOM 1364 C C . PRO A 1 176 ? -13.247 -1.479 6.638 1.00 98.31 176 PRO A C 1
ATOM 1366 O O . PRO A 1 176 ? -12.515 -2.383 6.230 1.00 98.31 176 PRO A O 1
ATOM 1369 N N . LEU A 1 177 ? -13.185 -1.014 7.880 1.00 98.25 177 LEU A N 1
ATOM 1370 C CA . LEU A 1 177 ? -12.365 -1.573 8.948 1.00 98.25 177 LEU A CA 1
ATOM 1371 C C . LEU A 1 177 ? -13.196 -2.541 9.795 1.00 98.25 177 LEU A C 1
ATOM 1373 O O . LEU A 1 177 ? -14.229 -2.164 10.348 1.00 98.25 177 LEU A O 1
ATOM 1377 N N . GLU A 1 178 ? -12.696 -3.761 9.956 1.00 97.94 178 GLU A N 1
ATOM 1378 C CA . GLU A 1 178 ? -13.220 -4.749 10.901 1.00 97.94 178 GLU A CA 1
ATOM 1379 C C . GLU A 1 178 ? -12.122 -5.188 11.873 1.00 97.94 178 GLU A C 1
ATOM 1381 O O . GLU A 1 178 ? -10.930 -5.132 11.561 1.00 97.94 178 GLU A O 1
ATOM 1386 N N . ILE A 1 179 ? -12.511 -5.635 13.069 1.00 97.00 179 ILE A N 1
ATOM 1387 C CA . ILE A 1 179 ? -11.568 -6.085 14.097 1.00 97.00 179 ILE A CA 1
ATOM 1388 C C . ILE A 1 179 ? -11.750 -7.583 14.327 1.00 97.00 179 ILE A C 1
ATOM 1390 O O . ILE A 1 179 ? -12.845 -8.080 14.588 1.00 97.00 179 ILE A O 1
ATOM 1394 N N . GLU A 1 180 ? -10.651 -8.327 14.248 1.00 96.38 180 GLU A N 1
ATOM 1395 C CA . GLU A 1 180 ? -10.661 -9.755 14.526 1.00 96.38 180 GLU A CA 1
ATOM 1396 C C . GLU A 1 180 ? -11.007 -10.053 15.988 1.00 96.38 180 GLU A C 1
ATOM 1398 O O . GLU A 1 180 ? -10.720 -9.294 16.917 1.00 96.38 180 GLU A O 1
ATOM 1403 N N . LYS A 1 181 ? -11.548 -11.249 16.222 1.00 96.06 181 LYS A N 1
ATOM 1404 C CA . LYS A 1 181 ? -11.675 -11.785 17.580 1.00 96.06 181 LYS A CA 1
ATOM 1405 C C . LYS A 1 181 ? -10.334 -12.369 18.037 1.00 96.06 181 LYS A C 1
ATOM 1407 O O . LYS A 1 181 ? -9.660 -13.015 17.238 1.00 96.06 181 LYS A O 1
ATOM 1412 N N . PRO A 1 182 ? -9.964 -12.242 19.325 1.00 95.06 182 PRO A N 1
ATOM 1413 C CA . PRO A 1 182 ? -8.745 -12.855 19.841 1.00 95.06 182 PRO A CA 1
ATOM 1414 C C . PRO A 1 182 ? -8.714 -14.373 19.613 1.00 95.06 182 PRO A C 1
ATOM 1416 O O . PRO A 1 182 ? -9.629 -15.091 20.023 1.00 95.06 182 PRO A O 1
ATOM 1419 N N . VAL A 1 183 ? -7.626 -14.871 19.022 1.00 94.00 183 VAL A N 1
ATOM 1420 C CA . VAL A 1 183 ? -7.381 -16.307 18.825 1.00 94.00 183 VAL A CA 1
ATOM 1421 C C . VAL A 1 183 ? -6.267 -16.768 19.761 1.00 94.00 183 VAL A C 1
ATOM 1423 O O . VAL A 1 183 ? -5.192 -16.175 19.816 1.00 94.00 183 VAL A O 1
ATOM 1426 N N . LYS A 1 184 ? -6.501 -17.859 20.500 1.00 92.88 184 LYS A N 1
ATOM 1427 C CA . LYS A 1 184 ? -5.449 -18.509 21.291 1.00 92.88 184 LYS A CA 1
ATOM 1428 C C . LYS A 1 184 ? -4.654 -19.454 20.399 1.00 92.88 184 LYS A C 1
ATOM 1430 O O . LYS A 1 184 ? -5.174 -20.482 19.972 1.00 92.88 184 LYS A O 1
ATOM 1435 N N . VAL A 1 185 ? -3.388 -19.127 20.170 1.00 93.50 185 VAL A N 1
ATOM 1436 C CA . VAL A 1 185 ? -2.443 -19.976 19.439 1.00 93.50 185 VAL A CA 1
ATOM 1437 C C . VAL A 1 185 ? -1.472 -20.603 20.438 1.00 93.50 185 VAL A C 1
ATOM 1439 O O . VAL A 1 185 ? -0.888 -19.903 21.261 1.00 93.50 185 VAL A O 1
ATOM 1442 N N . ALA A 1 186 ? -1.307 -21.925 20.382 1.00 95.19 186 ALA A N 1
ATOM 1443 C CA . ALA A 1 186 ? -0.338 -22.659 21.190 1.00 95.19 186 ALA A CA 1
ATOM 1444 C C . ALA A 1 186 ? 0.521 -23.543 20.284 1.00 95.19 186 ALA A C 1
ATOM 1446 O O . ALA A 1 186 ? -0.006 -24.300 19.465 1.00 95.19 186 ALA A O 1
ATOM 1447 N N . VAL A 1 187 ? 1.840 -23.457 20.445 1.00 95.88 187 VAL A N 1
ATOM 1448 C CA . VAL A 1 187 ? 2.785 -24.320 19.732 1.00 95.88 187 VAL A CA 1
ATOM 1449 C C . VAL A 1 187 ? 2.735 -25.712 20.353 1.00 95.88 187 VAL A C 1
ATOM 1451 O O . VAL A 1 187 ? 2.871 -25.861 21.567 1.00 95.88 187 VAL A O 1
ATOM 1454 N N . LYS A 1 188 ? 2.536 -26.737 19.524 1.00 95.88 188 LYS A N 1
ATOM 1455 C CA . LYS A 1 188 ? 2.628 -28.140 19.940 1.00 95.88 188 LYS A CA 1
ATOM 1456 C C . LYS A 1 188 ? 4.007 -28.671 19.558 1.00 95.88 188 LYS A C 1
ATOM 1458 O O . LYS A 1 188 ? 4.392 -28.558 18.398 1.00 95.88 188 LYS A O 1
ATOM 1463 N N . ALA A 1 189 ? 4.734 -29.219 20.530 1.00 92.19 189 ALA A N 1
ATOM 1464 C CA . ALA A 1 189 ? 5.976 -29.941 20.267 1.00 92.19 189 ALA A CA 1
ATOM 1465 C C . ALA A 1 189 ? 5.655 -31.300 19.624 1.00 92.19 189 ALA A C 1
ATOM 1467 O O . ALA A 1 189 ? 4.640 -31.911 19.974 1.00 92.19 189 ALA A O 1
ATOM 1468 N N . LEU A 1 190 ? 6.496 -31.725 18.680 1.00 85.88 190 LEU A N 1
ATOM 1469 C CA . LEU A 1 190 ? 6.429 -33.040 18.037 1.00 85.88 190 LEU A CA 1
ATOM 1470 C C . LEU A 1 190 ? 7.255 -34.064 18.815 1.00 85.88 190 LEU A C 1
ATOM 1472 O O . LEU A 1 190 ? 8.342 -33.677 19.303 1.00 85.88 190 LEU A O 1
#

Mean predicted aligned error: 2.96 Å